Protein AF-A0A7V2IMB9-F1 (afdb_monomer)

Mean predicted aligned error: 7.26 Å

Structure (mmCIF, N/CA/C/O backbone):
data_AF-A0A7V2IMB9-F1
#
_entry.id   AF-A0A7V2IMB9-F1
#
loop_
_atom_site.group_PDB
_atom_site.id
_atom_site.type_symbol
_atom_site.label_atom_id
_atom_site.label_alt_id
_atom_site.label_comp_id
_atom_site.label_asym_id
_atom_site.label_entity_id
_atom_site.label_seq_id
_atom_site.pdbx_PDB_ins_code
_atom_site.Cartn_x
_atom_site.Cartn_y
_atom_site.Cartn_z
_atom_site.occupancy
_atom_site.B_iso_or_equiv
_atom_site.auth_seq_id
_atom_site.auth_comp_id
_atom_site.auth_asym_id
_atom_site.auth_atom_id
_atom_site.pdbx_PDB_model_num
ATOM 1 N N . MET A 1 1 ? 36.199 -70.086 -18.284 1.00 43.31 1 MET A N 1
ATOM 2 C CA . MET A 1 1 ? 36.694 -68.799 -17.750 1.00 43.31 1 MET A CA 1
ATOM 3 C C . MET A 1 1 ? 35.617 -67.749 -18.016 1.00 43.31 1 MET A C 1
ATOM 5 O O . MET A 1 1 ? 35.306 -67.505 -19.172 1.00 43.31 1 MET A O 1
ATOM 9 N N . LYS A 1 2 ? 34.929 -67.279 -16.966 1.00 39.81 2 LYS A N 1
ATOM 10 C CA . LYS A 1 2 ? 33.768 -66.365 -17.018 1.00 39.81 2 LYS A CA 1
ATOM 11 C C . LYS A 1 2 ? 34.270 -64.918 -17.135 1.00 39.81 2 LYS A C 1
ATOM 13 O O . LYS A 1 2 ? 35.008 -64.487 -16.258 1.00 39.81 2 LYS A O 1
ATOM 18 N N . MET A 1 3 ? 33.859 -64.175 -18.164 1.00 40.12 3 MET A N 1
ATOM 19 C CA . MET A 1 3 ? 34.044 -62.717 -18.226 1.00 40.12 3 MET A CA 1
ATOM 20 C C . MET A 1 3 ? 32.804 -62.028 -17.654 1.00 40.12 3 MET A C 1
ATOM 22 O O . MET A 1 3 ? 31.728 -62.084 -18.245 1.00 40.12 3 MET A O 1
ATOM 26 N N . ILE A 1 4 ? 32.960 -61.395 -16.494 1.00 46.06 4 ILE A N 1
ATOM 27 C CA . ILE A 1 4 ? 31.948 -60.534 -15.878 1.00 46.06 4 ILE A CA 1
ATOM 28 C C . ILE A 1 4 ? 32.118 -59.140 -16.493 1.00 46.06 4 ILE A C 1
ATOM 30 O O . ILE A 1 4 ? 33.196 -58.555 -16.415 1.00 46.06 4 ILE A O 1
ATOM 34 N N . LYS A 1 5 ? 31.077 -58.628 -17.158 1.00 48.62 5 LYS A N 1
ATOM 35 C CA . LYS A 1 5 ? 31.048 -57.260 -17.688 1.00 48.62 5 LYS A CA 1
ATOM 36 C C . LYS A 1 5 ? 30.669 -56.307 -16.552 1.00 48.62 5 LYS A C 1
ATOM 38 O O . LYS A 1 5 ? 29.521 -56.311 -16.115 1.00 48.62 5 LYS A O 1
ATOM 43 N N . ASN A 1 6 ? 31.620 -55.500 -16.084 1.00 44.09 6 ASN A N 1
ATOM 44 C CA . ASN A 1 6 ? 31.337 -54.414 -15.147 1.00 44.09 6 ASN A CA 1
ATOM 45 C C . ASN A 1 6 ? 30.518 -53.333 -15.860 1.00 44.09 6 ASN A C 1
ATOM 47 O O . ASN A 1 6 ? 31.005 -52.682 -16.781 1.00 44.09 6 ASN A O 1
ATOM 51 N N . THR A 1 7 ? 29.271 -53.160 -15.431 1.00 51.78 7 THR A N 1
ATOM 52 C CA . THR A 1 7 ? 28.420 -52.040 -15.844 1.00 51.78 7 THR A CA 1
ATOM 53 C C . THR A 1 7 ? 28.681 -50.881 -14.888 1.00 51.78 7 THR A C 1
ATOM 55 O O . THR A 1 7 ? 28.485 -51.024 -13.683 1.00 51.78 7 THR A O 1
ATOM 58 N N . LEU A 1 8 ? 29.157 -49.752 -15.414 1.00 45.75 8 LEU A N 1
ATOM 59 C CA . LEU A 1 8 ? 29.316 -48.507 -14.667 1.00 45.75 8 LEU A CA 1
ATOM 60 C C . LEU A 1 8 ? 27.951 -47.812 -14.585 1.00 45.75 8 LEU A C 1
ATOM 62 O O . LEU A 1 8 ? 27.403 -47.405 -15.607 1.00 45.75 8 LEU A O 1
ATOM 66 N N . MET A 1 9 ? 27.403 -47.689 -13.378 1.00 42.12 9 MET A N 1
ATOM 67 C CA . MET A 1 9 ? 26.183 -46.928 -13.117 1.00 42.12 9 MET A CA 1
ATOM 68 C C . MET A 1 9 ? 26.584 -45.505 -12.714 1.00 42.12 9 MET A C 1
ATOM 70 O O . MET A 1 9 ? 27.186 -45.306 -11.662 1.00 42.12 9 MET A O 1
ATOM 74 N N . VAL A 1 10 ? 26.295 -44.522 -13.568 1.00 51.59 10 VAL A N 1
ATOM 75 C CA . VAL A 1 10 ? 26.488 -43.099 -13.256 1.00 51.59 10 VAL A CA 1
ATOM 76 C C . VAL A 1 10 ? 25.214 -42.594 -12.586 1.00 51.59 10 VAL A C 1
ATOM 78 O O . VAL A 1 10 ? 24.160 -42.544 -13.215 1.00 51.59 10 VAL A O 1
ATOM 81 N N . LEU A 1 11 ? 25.306 -42.245 -11.303 1.00 48.03 11 LEU A N 1
ATOM 82 C CA . LEU A 1 11 ? 24.245 -41.542 -10.586 1.00 48.03 11 LEU A CA 1
ATOM 83 C C . LEU A 1 11 ? 24.394 -40.040 -10.871 1.00 48.03 11 LEU A C 1
ATOM 85 O O . LEU A 1 11 ? 25.365 -39.424 -10.438 1.00 48.03 11 LEU A O 1
ATOM 89 N N . ALA A 1 12 ? 23.448 -39.455 -11.604 1.00 57.44 12 ALA A N 1
ATOM 90 C CA . ALA A 1 12 ? 23.338 -38.006 -11.734 1.00 57.44 12 ALA A CA 1
ATOM 91 C C . ALA A 1 12 ? 22.476 -37.476 -10.581 1.00 57.44 12 ALA A C 1
ATOM 93 O O . ALA A 1 12 ? 21.258 -37.648 -10.571 1.00 57.44 12 ALA A O 1
ATOM 94 N N . SER A 1 13 ? 23.106 -36.859 -9.585 1.00 55.41 13 SER A N 1
ATOM 95 C CA . SER A 1 13 ? 22.418 -36.111 -8.536 1.00 55.41 13 SER A CA 1
ATOM 96 C C . SER A 1 13 ? 21.968 -34.761 -9.096 1.00 55.41 13 SER A C 1
ATOM 98 O O . SER A 1 13 ? 22.762 -33.836 -9.245 1.00 55.41 13 SER A O 1
ATOM 100 N N . VAL A 1 14 ? 20.679 -34.645 -9.419 1.00 60.91 14 VAL A N 1
ATOM 101 C CA . VAL A 1 14 ? 20.054 -33.353 -9.722 1.00 60.91 14 VAL A CA 1
ATOM 102 C C . VAL A 1 14 ? 19.822 -32.640 -8.392 1.00 60.91 14 VAL A C 1
ATOM 104 O O . VAL A 1 14 ? 18.947 -33.024 -7.619 1.00 60.91 14 VAL A O 1
ATOM 107 N N . GLY A 1 15 ? 20.641 -31.632 -8.095 1.00 55.97 15 GLY A N 1
ATOM 108 C CA . GLY A 1 15 ? 20.379 -30.730 -6.979 1.00 55.97 15 GLY A CA 1
ATOM 109 C C . GLY A 1 15 ? 19.129 -29.910 -7.282 1.00 55.97 15 GLY A C 1
ATOM 110 O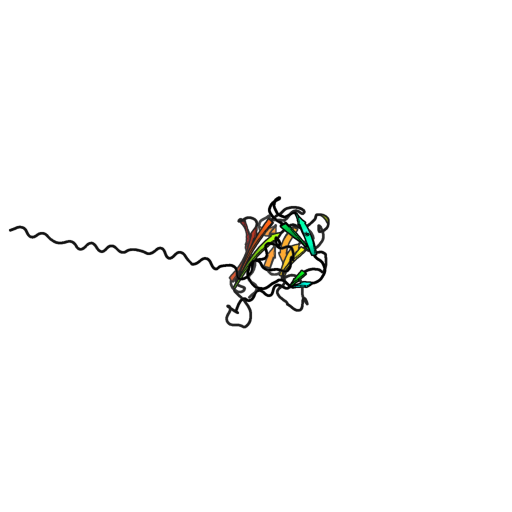 O . GLY A 1 15 ? 19.079 -29.220 -8.299 1.00 55.97 15 GLY A O 1
ATOM 111 N N . ILE A 1 16 ? 18.117 -29.984 -6.419 1.00 61.41 16 ILE A N 1
ATOM 112 C CA . ILE A 1 16 ? 16.998 -29.042 -6.463 1.00 61.41 16 ILE A CA 1
ATOM 113 C C . ILE A 1 16 ? 17.566 -27.704 -5.987 1.00 61.41 16 ILE A C 1
ATOM 115 O O . ILE A 1 16 ? 17.801 -27.511 -4.796 1.00 61.41 16 ILE A O 1
ATOM 119 N N . ALA A 1 17 ? 17.851 -26.799 -6.920 1.00 56.16 17 ALA A N 1
ATOM 120 C CA . ALA A 1 17 ? 18.141 -25.416 -6.583 1.00 56.16 17 ALA A CA 1
ATOM 121 C C . ALA A 1 17 ? 16.819 -24.765 -6.165 1.00 56.16 17 ALA A C 1
ATOM 123 O O . ALA A 1 17 ? 16.007 -24.383 -7.006 1.00 56.16 17 ALA A O 1
ATOM 124 N N . GLN A 1 18 ? 16.573 -24.687 -4.861 1.00 55.31 18 GLN A N 1
ATOM 125 C CA . GLN A 1 18 ? 15.518 -23.830 -4.345 1.00 55.31 18 GLN A CA 1
ATOM 126 C C . GLN A 1 18 ? 15.965 -22.386 -4.583 1.00 55.31 18 GLN A C 1
ATOM 128 O O . GLN A 1 18 ? 17.050 -21.996 -4.147 1.00 55.31 18 GLN A O 1
ATOM 133 N N . ALA A 1 19 ? 15.175 -21.612 -5.332 1.00 57.91 19 ALA A N 1
ATOM 134 C CA . ALA A 1 19 ? 15.428 -20.186 -5.476 1.00 57.91 19 ALA A CA 1
ATOM 135 C C . ALA A 1 19 ? 15.503 -19.573 -4.071 1.00 57.91 19 ALA A C 1
ATOM 137 O O . ALA A 1 19 ? 14.625 -19.824 -3.243 1.00 57.91 19 ALA A O 1
ATOM 138 N N . ALA A 1 20 ? 16.569 -18.823 -3.787 1.00 62.09 20 ALA A N 1
ATOM 139 C CA . ALA A 1 20 ? 16.675 -18.113 -2.523 1.00 62.09 20 ALA A CA 1
ATOM 140 C C . ALA A 1 20 ? 15.481 -17.157 -2.414 1.00 62.09 20 ALA A C 1
ATOM 142 O O . ALA A 1 20 ? 15.263 -16.333 -3.306 1.00 62.09 20 ALA A O 1
ATOM 143 N N . VAL A 1 21 ? 14.697 -17.291 -1.344 1.00 70.88 21 VAL A N 1
ATOM 144 C CA . VAL A 1 21 ? 13.666 -16.307 -1.016 1.00 70.88 21 VAL A CA 1
ATOM 145 C C . VAL A 1 21 ? 14.402 -14.999 -0.743 1.00 70.88 21 VAL A C 1
ATOM 147 O O . VAL A 1 21 ? 15.317 -14.960 0.079 1.00 70.88 21 VAL A O 1
ATOM 150 N N . ARG A 1 22 ? 14.083 -13.944 -1.499 1.00 79.25 22 ARG A N 1
ATOM 151 C CA . ARG A 1 22 ? 14.632 -12.619 -1.208 1.00 79.25 22 ARG A CA 1
ATOM 152 C C . ARG A 1 22 ? 13.983 -12.123 0.077 1.00 79.25 22 ARG A C 1
ATOM 154 O O . ARG A 1 22 ? 12.764 -12.007 0.135 1.00 79.25 22 ARG A O 1
ATOM 161 N N . GLU A 1 23 ? 14.804 -11.825 1.074 1.00 88.44 23 GLU A N 1
ATOM 162 C CA . GLU A 1 23 ? 14.339 -11.214 2.319 1.00 88.44 23 GLU A CA 1
ATOM 163 C C . GLU A 1 23 ? 13.830 -9.780 2.061 1.00 88.44 23 GLU A C 1
ATOM 165 O O . GLU A 1 23 ? 14.475 -9.049 1.295 1.00 88.44 23 GLU A O 1
ATOM 170 N N . PRO A 1 24 ? 12.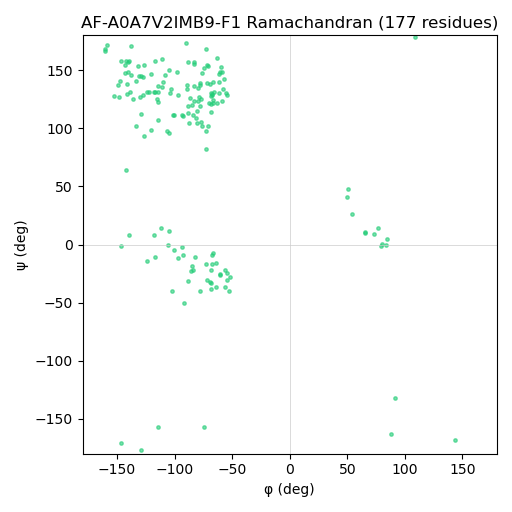723 -9.341 2.692 1.00 93.12 24 PRO A N 1
ATOM 171 C CA . PRO A 1 24 ? 12.188 -7.989 2.516 1.00 93.12 24 PRO A CA 1
ATOM 172 C C . PRO A 1 24 ? 13.194 -6.933 2.962 1.00 93.12 24 PRO A C 1
ATOM 174 O O . PRO A 1 24 ? 13.715 -7.024 4.066 1.00 93.12 24 PRO A O 1
ATOM 177 N N . VAL A 1 25 ? 13.469 -5.907 2.151 1.00 94.50 25 VAL A N 1
ATOM 178 C CA . VAL A 1 25 ? 14.421 -4.827 2.501 1.00 94.50 25 VAL A CA 1
ATOM 179 C C . VAL A 1 25 ? 13.940 -3.918 3.637 1.00 94.50 25 VAL A C 1
ATOM 181 O O . VAL A 1 25 ? 14.776 -3.315 4.305 1.00 94.50 25 VAL A O 1
ATOM 184 N N . GLY A 1 26 ? 12.627 -3.872 3.868 1.00 95.56 26 GLY A N 1
ATOM 185 C CA . GLY A 1 26 ? 11.960 -3.089 4.901 1.00 95.56 26 GLY A CA 1
ATOM 186 C C . GLY A 1 26 ? 10.801 -3.877 5.510 1.00 95.56 26 GLY A C 1
ATOM 187 O O . GLY A 1 26 ? 10.100 -4.577 4.775 1.00 95.56 26 GLY A O 1
ATOM 188 N N . ILE A 1 27 ? 10.647 -3.806 6.833 1.00 95.56 27 ILE A N 1
ATOM 189 C CA . ILE A 1 27 ? 9.540 -4.390 7.601 1.00 95.56 27 ILE A CA 1
ATOM 190 C C . ILE A 1 27 ? 9.165 -3.400 8.703 1.00 95.56 27 ILE A C 1
ATOM 192 O O . ILE A 1 27 ? 10.039 -2.968 9.458 1.00 95.56 27 ILE A O 1
ATOM 196 N N . TRP A 1 28 ? 7.872 -3.093 8.788 1.00 95.25 28 TRP A N 1
ATOM 197 C CA . TRP A 1 28 ? 7.254 -2.269 9.823 1.00 95.25 28 TRP A CA 1
ATOM 198 C C . TRP A 1 28 ? 6.005 -3.011 10.296 1.00 95.25 28 TRP A C 1
ATOM 200 O O . TRP A 1 28 ? 5.016 -3.073 9.569 1.00 95.25 28 TRP A O 1
ATOM 210 N N . ASP A 1 29 ? 6.109 -3.655 11.455 1.00 92.62 29 ASP A N 1
ATOM 211 C CA . ASP A 1 29 ? 5.026 -4.408 12.104 1.00 92.62 29 ASP A CA 1
ATOM 212 C C . ASP A 1 29 ? 4.116 -3.512 12.957 1.00 92.62 29 ASP A C 1
ATOM 214 O O . ASP A 1 29 ? 2.983 -3.879 13.215 1.00 92.62 29 ASP A O 1
ATOM 218 N N . PHE A 1 30 ? 4.581 -2.313 13.324 1.00 92.94 30 PHE A N 1
ATOM 219 C CA . PHE A 1 30 ? 3.889 -1.356 14.199 1.00 92.94 3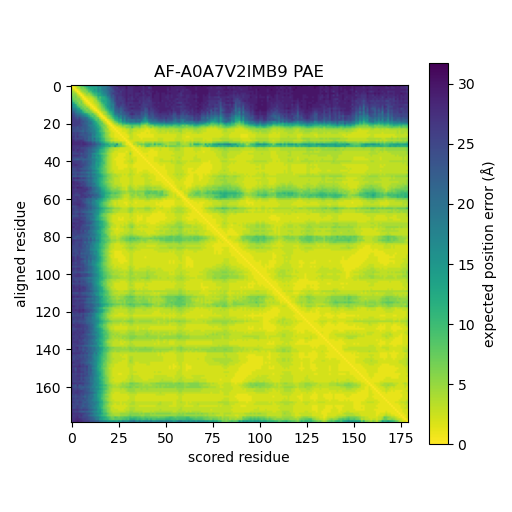0 PHE A CA 1
ATOM 220 C C . PHE A 1 30 ? 3.688 -1.819 15.653 1.00 92.94 30 PHE A C 1
ATOM 222 O O . PHE A 1 30 ? 3.058 -1.098 16.424 1.00 92.94 30 PHE A O 1
ATOM 229 N N . ASP A 1 31 ? 4.330 -2.922 16.048 1.00 86.12 31 ASP A N 1
ATOM 230 C CA . ASP A 1 31 ? 4.427 -3.410 17.431 1.00 86.12 31 ASP A CA 1
ATOM 231 C C . ASP A 1 31 ? 5.340 -2.589 18.357 1.00 86.12 31 ASP A C 1
ATOM 233 O O . ASP A 1 31 ? 5.085 -2.521 19.570 1.00 86.12 31 ASP A O 1
ATOM 237 N N . PRO A 1 32 ? 6.417 -1.942 17.867 1.00 78.31 32 PRO A N 1
ATOM 238 C CA . PRO A 1 32 ? 7.200 -1.030 18.680 1.00 78.31 32 PRO A CA 1
ATOM 239 C C . PRO A 1 32 ? 6.373 0.148 19.200 1.00 78.31 32 PRO A C 1
ATOM 241 O O . PRO A 1 32 ? 5.499 0.687 18.529 1.00 78.31 32 PRO A O 1
ATOM 244 N N . ALA A 1 33 ? 6.737 0.641 20.388 1.00 80.69 33 ALA A N 1
ATOM 245 C CA . ALA A 1 33 ? 6.094 1.818 20.975 1.00 80.69 33 ALA A CA 1
ATOM 246 C C . ALA A 1 33 ? 6.230 3.088 20.108 1.00 80.69 33 ALA A C 1
ATOM 248 O O . ALA A 1 33 ? 5.410 3.998 20.230 1.00 80.69 33 ALA A O 1
ATOM 249 N N . ASP A 1 34 ? 7.273 3.162 19.274 1.00 93.25 34 ASP A N 1
ATOM 250 C CA . ASP A 1 34 ? 7.429 4.201 18.259 1.00 93.25 34 ASP A CA 1
ATOM 251 C C . ASP A 1 34 ? 7.014 3.649 16.881 1.00 93.25 34 ASP A C 1
ATOM 253 O O . ASP A 1 34 ? 7.743 2.821 16.325 1.00 93.25 34 ASP A O 1
ATOM 257 N N . PRO A 1 35 ? 5.900 4.130 16.298 1.00 92.56 35 PRO A N 1
ATOM 258 C CA . PRO A 1 35 ? 5.370 3.625 15.032 1.00 92.56 35 PRO A CA 1
ATOM 259 C C . PRO A 1 35 ? 6.256 3.932 13.816 1.00 92.56 35 PRO A C 1
ATOM 261 O O . PRO A 1 35 ? 5.992 3.433 12.724 1.00 92.56 35 PRO A O 1
ATOM 264 N N . ASN A 1 36 ? 7.292 4.758 13.976 1.00 95.88 36 ASN A N 1
ATOM 265 C CA . ASN A 1 36 ? 8.259 5.027 12.920 1.00 95.88 36 ASN A CA 1
ATOM 266 C C . ASN A 1 36 ? 9.369 3.966 12.857 1.00 95.88 36 ASN A C 1
ATOM 268 O O . ASN A 1 36 ? 10.018 3.831 11.818 1.00 95.88 36 ASN A O 1
ATOM 272 N N . THR A 1 37 ? 9.612 3.239 13.951 1.00 95.94 37 THR A N 1
ATOM 273 C CA . THR A 1 37 ? 10.742 2.307 14.055 1.00 95.94 37 THR A CA 1
ATOM 274 C C . THR A 1 37 ? 10.545 1.109 13.135 1.00 95.94 37 THR A C 1
ATOM 276 O O . THR A 1 37 ? 9.524 0.428 13.194 1.00 95.94 37 THR A O 1
ATOM 279 N N . ALA A 1 38 ? 11.543 0.816 12.307 1.00 95.44 38 ALA A N 1
ATOM 280 C CA . ALA A 1 38 ? 11.531 -0.379 11.476 1.00 95.44 38 ALA A CA 1
ATOM 281 C C . ALA A 1 38 ? 11.938 -1.628 12.268 1.00 95.44 38 ALA A C 1
ATOM 283 O O . ALA A 1 38 ? 12.973 -1.653 12.936 1.00 95.44 38 ALA A O 1
ATOM 284 N N . THR A 1 39 ? 11.201 -2.723 12.093 1.00 94.44 39 THR A N 1
ATOM 285 C CA . THR A 1 39 ? 11.651 -4.071 12.483 1.00 94.44 39 THR A CA 1
ATOM 286 C C . THR A 1 39 ? 12.874 -4.477 11.659 1.00 94.44 39 THR A C 1
ATOM 288 O O . THR A 1 39 ? 13.796 -5.140 12.142 1.00 94.44 39 THR A O 1
ATOM 291 N N . ARG A 1 40 ? 12.892 -4.075 10.382 1.00 94.44 40 ARG A N 1
ATOM 292 C CA . ARG A 1 40 ? 14.014 -4.266 9.459 1.00 94.44 40 ARG A CA 1
ATOM 293 C C . ARG A 1 40 ? 14.079 -3.112 8.474 1.00 94.44 40 ARG A C 1
ATOM 295 O O . ARG A 1 40 ? 13.060 -2.723 7.923 1.00 94.44 40 ARG A O 1
ATOM 302 N N . GLY A 1 41 ? 15.289 -2.664 8.157 1.00 95.38 41 GLY A N 1
ATOM 303 C CA . GLY A 1 41 ? 15.505 -1.586 7.195 1.00 95.38 41 GLY A CA 1
ATOM 304 C C . GLY A 1 41 ? 15.462 -0.203 7.852 1.00 95.38 41 GLY A C 1
ATOM 305 O O . GLY A 1 41 ? 15.664 -0.105 9.060 1.00 95.38 41 GLY A O 1
ATOM 306 N N . PRO A 1 42 ? 15.305 0.865 7.058 1.00 96.12 42 PRO A N 1
ATOM 307 C CA . PRO A 1 42 ? 15.241 2.232 7.571 1.00 96.12 42 PRO A CA 1
ATOM 308 C C . PRO A 1 42 ? 13.892 2.567 8.221 1.00 96.12 42 PRO A C 1
ATOM 310 O O . PRO A 1 42 ? 12.849 2.101 7.765 1.00 96.12 42 PRO A O 1
ATOM 313 N N . ASP A 1 43 ? 13.914 3.426 9.239 1.00 97.19 43 ASP A N 1
ATOM 314 C CA . ASP A 1 43 ? 12.709 3.935 9.903 1.00 97.19 43 ASP A CA 1
ATOM 315 C C . ASP A 1 43 ? 11.813 4.729 8.937 1.00 97.19 43 ASP A C 1
ATOM 317 O O . ASP A 1 43 ? 12.296 5.425 8.035 1.00 97.19 43 ASP A O 1
ATOM 321 N N . LEU A 1 44 ? 10.497 4.655 9.147 1.00 97.19 44 LEU A N 1
ATOM 322 C CA . LEU A 1 44 ? 9.543 5.530 8.472 1.00 97.19 44 LEU A CA 1
ATOM 323 C C . LEU A 1 44 ? 9.664 6.957 9.006 1.00 97.19 44 LEU A C 1
ATOM 325 O O . LEU A 1 44 ? 10.020 7.200 10.159 1.00 97.19 44 LEU A O 1
ATOM 329 N N . VAL A 1 45 ? 9.290 7.926 8.176 1.00 96.81 45 VAL A N 1
ATOM 330 C CA . VAL A 1 45 ? 9.161 9.320 8.608 1.00 96.81 45 VAL A CA 1
ATOM 331 C C . VAL A 1 45 ? 7.699 9.724 8.527 1.00 96.81 45 VAL A C 1
ATOM 333 O O . VAL A 1 45 ? 7.152 9.901 7.440 1.00 96.81 45 VAL A O 1
ATOM 336 N N . LEU A 1 46 ? 7.060 9.862 9.687 1.00 96.69 46 LEU A N 1
ATOM 337 C CA . LEU A 1 46 ? 5.683 10.337 9.783 1.00 96.69 46 LEU A CA 1
ATOM 338 C C . LEU A 1 46 ? 5.560 11.799 9.337 1.00 96.69 46 LEU A C 1
ATOM 340 O O . LEU A 1 46 ? 6.258 12.685 9.835 1.00 96.69 46 LEU A O 1
ATOM 344 N N . VAL A 1 47 ? 4.581 12.054 8.477 1.00 95.75 47 VAL A N 1
ATOM 345 C CA . VAL A 1 47 ? 4.046 13.379 8.174 1.00 95.75 47 VAL A CA 1
ATOM 346 C C . VAL A 1 47 ? 2.594 13.418 8.643 1.00 95.75 47 VAL A C 1
ATOM 348 O O . VAL A 1 47 ? 1.781 12.585 8.249 1.00 95.75 47 VAL A O 1
ATOM 351 N N . GLY A 1 48 ? 2.252 14.395 9.485 1.00 95.81 48 GLY A N 1
ATOM 352 C CA . GLY A 1 48 ? 0.911 14.528 10.058 1.00 95.81 48 GLY A CA 1
ATOM 353 C C . GLY A 1 48 ? 0.772 13.809 11.400 1.00 95.81 48 GLY A C 1
ATOM 354 O O . GLY A 1 48 ? 1.589 14.009 12.297 1.00 95.81 48 GLY A O 1
ATOM 355 N N . THR A 1 49 ? -0.296 13.030 11.561 1.00 95.19 49 THR A N 1
ATOM 356 C CA . THR A 1 49 ? -0.666 12.385 12.827 1.00 95.19 49 THR A CA 1
ATOM 357 C C . THR A 1 49 ? -0.878 10.890 12.666 1.00 95.19 49 THR A C 1
ATOM 359 O O . THR A 1 49 ? -1.462 10.438 11.679 1.00 95.19 49 THR A O 1
ATOM 362 N N . VAL A 1 50 ? -0.490 10.153 13.699 1.00 96.56 50 VAL A N 1
ATOM 363 C CA . VAL A 1 50 ? -0.716 8.719 13.851 1.00 96.56 50 VAL A CA 1
ATOM 364 C C . VAL A 1 50 ? -1.300 8.455 15.236 1.00 96.56 50 VAL A C 1
ATOM 366 O O . VAL A 1 50 ? -0.940 9.136 16.200 1.00 96.56 50 VAL A O 1
ATOM 369 N N . GLN A 1 51 ? -2.187 7.472 15.342 1.00 95.00 51 GLN A N 1
ATOM 370 C CA . GLN A 1 51 ? -2.644 6.941 16.623 1.00 95.00 51 GLN A CA 1
ATOM 371 C C . GLN A 1 51 ? -2.598 5.407 16.627 1.00 95.00 51 GLN A C 1
ATOM 373 O O . GLN A 1 51 ? -2.732 4.805 15.558 1.00 95.00 51 GLN A O 1
ATOM 378 N N . PRO A 1 52 ? -2.453 4.770 17.802 1.00 94.19 52 PRO A N 1
ATOM 379 C CA . PRO A 1 52 ? -2.591 3.322 17.925 1.00 94.19 52 PRO A CA 1
ATOM 380 C C . PRO A 1 52 ? -3.973 2.842 17.466 1.00 94.19 52 PRO A C 1
ATOM 382 O O . PRO A 1 52 ? -4.974 3.545 17.641 1.00 94.19 52 PRO A O 1
ATOM 385 N N . ALA A 1 53 ? -4.023 1.635 16.916 1.00 93.25 53 ALA A N 1
ATOM 386 C CA . ALA A 1 53 ? -5.229 0.933 16.506 1.00 93.25 53 ALA A CA 1
ATOM 387 C C . ALA A 1 53 ? -5.126 -0.560 16.857 1.00 93.25 53 ALA A C 1
ATOM 389 O O . ALA A 1 53 ? -4.036 -1.098 17.038 1.00 93.25 53 ALA A O 1
ATOM 390 N N . GLU A 1 54 ? -6.276 -1.222 16.961 1.00 91.75 54 GLU A N 1
ATOM 391 C CA . GLU A 1 54 ? -6.340 -2.678 17.124 1.00 91.75 54 GLU A CA 1
ATOM 392 C C . GLU A 1 54 ? -5.849 -3.357 15.841 1.00 91.75 54 GLU A C 1
ATOM 394 O O . GLU A 1 54 ? -6.327 -2.999 14.758 1.00 91.75 54 GLU A O 1
ATOM 399 N N . GLY A 1 55 ? -4.913 -4.302 15.979 1.00 92.38 55 GLY A N 1
ATOM 400 C CA . GLY A 1 55 ? -4.383 -5.121 14.890 1.00 92.38 55 GLY A CA 1
ATOM 401 C C . GLY A 1 55 ? -5.356 -6.208 14.436 1.00 92.38 55 GLY A C 1
ATOM 402 O O . GLY A 1 55 ? -6.580 -6.090 14.589 1.00 92.38 55 GLY A O 1
ATOM 403 N N . LEU A 1 56 ? -4.820 -7.264 13.822 1.00 90.31 56 LEU A N 1
ATOM 404 C CA . LEU A 1 56 ? -5.622 -8.392 13.348 1.00 90.31 56 LEU A CA 1
ATOM 405 C C . LEU A 1 56 ? -6.219 -9.213 14.506 1.00 90.31 56 LEU A C 1
ATOM 407 O O . LEU A 1 56 ? -7.331 -9.735 14.378 1.00 90.31 56 LEU A O 1
ATOM 411 N N . ASP A 1 57 ? -5.497 -9.309 15.623 1.00 87.88 57 ASP A N 1
ATOM 412 C CA . ASP A 1 57 ? -5.907 -9.987 16.854 1.00 87.88 57 ASP A CA 1
ATOM 413 C C . ASP A 1 57 ? -5.352 -9.285 18.114 1.00 87.88 57 ASP A C 1
ATOM 415 O O . ASP A 1 57 ? -4.883 -8.154 18.046 1.00 87.88 57 ASP A O 1
ATOM 419 N N . GLU A 1 58 ? -5.491 -9.908 19.291 1.00 84.62 58 GLU A N 1
ATOM 420 C CA . GLU A 1 58 ? -5.077 -9.319 20.578 1.00 84.62 58 GLU A CA 1
ATOM 421 C C . GLU A 1 58 ? -3.550 -9.278 20.785 1.00 84.62 58 GLU A C 1
ATOM 423 O O . GLU A 1 58 ? -3.081 -8.577 21.685 1.00 84.62 58 GLU A O 1
ATOM 428 N N . GLU A 1 59 ? -2.784 -10.040 20.001 1.00 85.56 59 GLU A N 1
ATOM 429 C CA . GLU A 1 59 ? -1.319 -10.109 20.071 1.00 85.56 59 GLU A CA 1
ATOM 430 C C . GLU A 1 59 ? -0.642 -9.193 19.040 1.00 85.56 59 GLU A C 1
ATOM 432 O O . GLU A 1 59 ? 0.562 -8.963 19.141 1.00 85.56 59 GLU A O 1
ATOM 437 N N . ASP A 1 60 ? -1.415 -8.659 18.093 1.00 86.62 60 ASP A N 1
ATOM 438 C CA . ASP A 1 60 ? -0.974 -7.821 16.981 1.00 86.62 60 ASP A CA 1
ATOM 439 C C . ASP A 1 60 ? -1.448 -6.373 17.161 1.00 86.62 60 ASP A C 1
ATOM 441 O O . ASP A 1 60 ? -2.585 -6.101 17.573 1.00 86.62 60 ASP A O 1
ATOM 445 N N . THR A 1 61 ? -0.590 -5.414 16.833 1.00 91.38 61 THR A N 1
ATOM 446 C CA . THR A 1 61 ? -0.942 -3.996 16.918 1.00 91.38 61 THR A CA 1
ATOM 447 C C . THR A 1 61 ? -0.912 -3.329 15.555 1.00 91.38 61 THR A C 1
ATOM 449 O O . THR A 1 61 ? -0.305 -3.791 14.598 1.00 91.38 61 THR A O 1
ATOM 452 N N . ALA A 1 62 ? -1.634 -2.221 15.439 1.00 95.06 62 ALA A N 1
ATOM 453 C CA . ALA A 1 62 ? -1.654 -1.440 14.220 1.00 95.06 62 ALA A CA 1
ATOM 454 C C . ALA A 1 62 ? -1.600 0.046 14.539 1.00 95.06 62 ALA A C 1
ATOM 456 O O . ALA A 1 62 ? -1.781 0.502 15.672 1.00 95.06 62 ALA A O 1
ATOM 457 N N . VAL A 1 63 ? -1.420 0.830 13.485 1.00 96.69 63 VAL A N 1
ATOM 458 C CA . VAL A 1 63 ? -1.569 2.276 13.541 1.00 96.69 63 VAL A CA 1
ATOM 459 C C . VAL A 1 63 ? -2.639 2.738 12.578 1.00 96.69 63 VAL A C 1
ATOM 461 O O . VAL A 1 63 ? -2.821 2.194 11.491 1.00 96.69 63 VAL A O 1
ATOM 464 N N . GLN A 1 64 ? -3.334 3.798 12.966 1.00 96.06 64 GLN A N 1
ATOM 465 C CA . GLN A 1 64 ? -4.251 4.506 12.097 1.00 96.06 64 GLN A CA 1
ATOM 466 C C . GLN A 1 64 ? -3.717 5.914 11.845 1.00 96.06 64 GLN A C 1
ATOM 468 O O . GLN A 1 64 ? -3.381 6.653 12.771 1.00 96.06 64 GLN A O 1
ATOM 473 N N . ILE A 1 65 ? -3.697 6.297 10.572 1.00 95.94 65 ILE A N 1
ATOM 474 C CA . ILE A 1 65 ? -3.396 7.654 10.120 1.00 95.94 65 ILE A CA 1
ATOM 475 C C . ILE A 1 65 ? -4.676 8.375 9.688 1.00 95.94 65 ILE A C 1
ATOM 477 O O . ILE A 1 65 ? -5.664 7.763 9.274 1.00 95.94 65 ILE A O 1
ATOM 481 N N . GLY A 1 66 ? -4.677 9.697 9.854 1.00 92.00 66 GLY A N 1
ATOM 482 C CA . GLY A 1 66 ? -5.785 10.567 9.464 1.00 92.00 66 GLY A CA 1
ATOM 483 C C . GLY A 1 66 ? -5.659 11.092 8.034 1.00 92.00 66 GLY A C 1
ATOM 484 O O . GLY A 1 66 ? -4.631 10.944 7.377 1.00 92.00 66 GLY A O 1
ATOM 485 N N . VAL A 1 67 ? -6.701 11.786 7.569 1.00 91.25 67 VAL A N 1
ATOM 486 C CA . VAL A 1 67 ? -6.669 12.502 6.283 1.00 91.25 67 VAL A CA 1
ATOM 487 C C . VAL A 1 67 ? -5.492 13.484 6.262 1.00 91.25 67 VAL A C 1
ATOM 489 O O . VAL A 1 67 ? -5.323 14.269 7.194 1.00 91.25 67 VAL A O 1
ATOM 492 N N . GLY A 1 68 ? -4.690 13.438 5.196 1.00 91.69 68 GLY A N 1
ATOM 493 C CA . GLY A 1 68 ? -3.507 14.287 5.017 1.00 91.69 68 GLY A CA 1
ATOM 494 C C . GLY A 1 68 ? -2.259 13.826 5.777 1.00 91.69 68 GLY A C 1
ATOM 495 O O . GLY A 1 68 ? -1.225 14.482 5.677 1.00 91.69 68 GLY A O 1
ATOM 496 N N . SER A 1 69 ? -2.333 12.719 6.519 1.00 95.25 69 SER A N 1
ATOM 497 C CA . SER A 1 69 ? -1.169 12.092 7.155 1.00 95.25 69 SER A CA 1
ATOM 498 C C . SER A 1 69 ? -0.656 10.936 6.299 1.00 95.25 69 SER A C 1
ATOM 500 O O . SER A 1 69 ? -1.442 10.295 5.610 1.00 95.25 69 SER A O 1
ATOM 502 N N . HIS A 1 70 ? 0.647 10.679 6.330 1.00 95.19 70 HIS A N 1
ATOM 503 C CA . HIS A 1 70 ? 1.284 9.567 5.622 1.00 95.19 70 HIS A CA 1
ATOM 504 C C . HIS A 1 70 ? 2.656 9.264 6.227 1.00 95.19 70 HIS A C 1
ATOM 506 O O . HIS A 1 70 ? 3.214 10.065 6.978 1.00 95.19 70 HIS A O 1
ATOM 512 N N . PHE A 1 71 ? 3.217 8.117 5.863 1.00 96.06 71 PHE A N 1
ATOM 513 C CA . PHE A 1 71 ? 4.609 7.794 6.137 1.00 96.06 71 PHE A CA 1
ATOM 514 C C . PHE A 1 71 ? 5.434 7.940 4.865 1.00 96.06 71 PHE A C 1
ATOM 516 O O . PHE A 1 71 ? 5.093 7.384 3.823 1.00 96.06 71 PHE A O 1
ATOM 523 N N . ILE A 1 72 ? 6.550 8.654 4.959 1.00 96.19 72 ILE A N 1
ATOM 524 C CA . ILE A 1 72 ? 7.607 8.578 3.956 1.00 96.19 72 ILE A CA 1
ATOM 525 C C . ILE A 1 72 ? 8.400 7.302 4.244 1.00 96.19 72 ILE A C 1
ATOM 527 O O . ILE A 1 72 ? 8.872 7.103 5.366 1.00 96.19 72 ILE A O 1
ATOM 531 N N . CYS A 1 73 ? 8.550 6.453 3.227 1.00 95.38 73 CYS A N 1
ATOM 532 C CA . CYS A 1 73 ? 9.252 5.176 3.314 1.00 95.38 73 CYS A CA 1
ATOM 533 C C . CYS A 1 73 ? 10.611 5.246 2.594 1.00 95.38 73 CYS A C 1
ATOM 535 O O . CYS A 1 73 ? 10.678 5.094 1.368 1.00 95.38 73 CYS A O 1
ATOM 537 N N . PRO A 1 74 ? 11.722 5.470 3.319 1.00 94.12 74 PRO A N 1
ATOM 538 C CA . PRO A 1 74 ? 13.059 5.359 2.754 1.00 94.12 74 PRO A CA 1
ATOM 539 C C . PRO A 1 74 ? 13.409 3.879 2.531 1.00 94.12 74 PRO A C 1
ATOM 541 O O . PRO A 1 74 ? 14.091 3.245 3.324 1.00 94.12 74 PRO A O 1
ATOM 544 N N . HIS A 1 75 ? 12.941 3.314 1.418 1.00 92.31 75 HIS A N 1
ATOM 545 C CA . HIS A 1 75 ? 12.982 1.871 1.141 1.00 92.31 75 HIS A CA 1
ATOM 546 C C . HIS A 1 75 ? 14.393 1.272 0.934 1.00 92.31 75 HIS A C 1
ATOM 548 O O . HIS A 1 75 ? 14.554 0.053 0.953 1.00 92.31 75 HIS A O 1
ATOM 554 N N . GLY A 1 76 ? 15.420 2.091 0.674 1.00 91.19 76 GLY A N 1
ATOM 555 C CA . GLY A 1 76 ? 16.827 1.656 0.591 1.00 91.19 76 GLY A CA 1
ATOM 556 C C . GLY A 1 76 ? 17.184 0.699 -0.560 1.00 91.19 76 GLY A C 1
ATOM 557 O O . GLY A 1 76 ? 18.283 0.147 -0.586 1.00 91.19 76 GLY A O 1
ATOM 558 N N . MET A 1 77 ? 16.279 0.483 -1.517 1.00 93.81 77 MET A N 1
ATOM 559 C CA . MET A 1 77 ? 16.513 -0.402 -2.665 1.00 93.81 77 MET A CA 1
ATOM 560 C C . MET A 1 77 ? 17.385 0.281 -3.717 1.00 93.81 77 MET A C 1
ATOM 562 O O . MET A 1 77 ? 17.158 1.439 -4.064 1.00 93.81 77 MET A O 1
ATOM 566 N N . ALA A 1 78 ? 18.340 -0.466 -4.268 1.00 94.25 78 ALA A N 1
ATOM 567 C CA . ALA A 1 78 ? 19.117 -0.019 -5.416 1.00 94.25 78 ALA A CA 1
ATOM 568 C C . ALA A 1 78 ? 18.280 -0.077 -6.713 1.00 94.25 78 ALA A C 1
ATOM 570 O O . ALA A 1 78 ? 17.407 -0.943 -6.835 1.00 94.25 78 ALA A O 1
ATOM 571 N N . PRO A 1 79 ? 18.571 0.783 -7.705 1.00 95.88 79 PRO A N 1
ATOM 572 C CA . PRO A 1 79 ? 17.952 0.699 -9.023 1.00 95.88 79 PRO A CA 1
ATOM 573 C C . PRO A 1 79 ? 18.182 -0.667 -9.676 1.00 95.88 79 PRO A C 1
ATOM 575 O O . PRO A 1 79 ? 19.262 -1.248 -9.557 1.00 95.88 79 PRO A O 1
ATOM 578 N N . ASN A 1 80 ? 17.174 -1.177 -10.385 1.00 94.50 80 ASN A N 1
ATOM 579 C CA . ASN A 1 80 ? 17.215 -2.521 -10.977 1.00 94.50 80 ASN A CA 1
ATOM 580 C C . ASN A 1 80 ? 16.616 -2.623 -12.393 1.00 94.50 80 ASN A C 1
ATOM 582 O O . ASN A 1 80 ? 16.526 -3.720 -12.927 1.00 94.50 80 ASN A O 1
ATOM 586 N N . GLY A 1 81 ? 16.274 -1.493 -13.025 1.00 89.62 81 GLY A N 1
ATOM 587 C CA . GLY A 1 81 ? 15.737 -1.435 -14.396 1.00 89.62 81 GLY A CA 1
ATOM 588 C C . GLY A 1 81 ? 16.664 -0.793 -15.435 1.00 89.62 81 GLY A C 1
ATOM 589 O O . GLY A 1 81 ? 16.202 -0.393 -16.496 1.00 89.62 81 GLY A O 1
ATOM 590 N N . GLY A 1 82 ? 17.955 -0.609 -15.129 1.00 89.31 82 GLY A N 1
ATOM 591 C CA . GLY A 1 82 ? 18.921 0.058 -16.022 1.00 89.31 82 GLY A CA 1
ATOM 592 C C . GLY A 1 82 ? 18.934 1.595 -15.962 1.00 89.31 82 GLY A C 1
ATOM 593 O O . GLY A 1 82 ? 19.741 2.214 -16.651 1.00 89.31 82 GLY A O 1
ATOM 594 N N . GLY A 1 83 ? 18.083 2.202 -15.128 1.00 90.69 83 GLY A N 1
ATOM 595 C CA . GLY A 1 83 ? 18.087 3.633 -14.798 1.00 90.69 83 GLY A CA 1
ATOM 596 C C . GLY A 1 83 ? 18.427 3.905 -13.328 1.00 90.69 83 GLY A C 1
ATOM 597 O O . GLY A 1 83 ? 19.025 3.069 -12.656 1.00 90.69 83 GLY A O 1
ATOM 598 N N . GLU A 1 84 ? 18.014 5.069 -12.820 1.00 92.88 84 GLU A N 1
ATOM 599 C CA . GLU A 1 84 ? 18.255 5.510 -11.430 1.00 92.88 84 GLU A CA 1
ATOM 600 C C . GLU A 1 84 ? 17.116 5.162 -10.457 1.00 92.88 84 GLU A C 1
ATOM 602 O O . GLU A 1 84 ? 17.211 5.442 -9.265 1.00 92.88 84 GLU A O 1
ATOM 607 N N . LYS A 1 85 ? 16.028 4.560 -10.949 1.00 92.75 85 LYS A N 1
ATOM 608 C CA . LYS A 1 85 ? 14.852 4.188 -10.152 1.00 92.75 85 LYS A CA 1
ATOM 609 C C . LYS A 1 85 ? 14.717 2.670 -10.019 1.00 92.75 85 LYS A C 1
ATOM 611 O O . LYS A 1 85 ? 15.265 1.898 -10.812 1.00 92.75 85 LYS A O 1
ATOM 616 N N . VAL A 1 86 ? 13.962 2.245 -9.010 1.00 94.44 86 VAL A N 1
ATOM 617 C CA . VAL A 1 86 ? 13.562 0.846 -8.827 1.00 94.44 86 VAL A CA 1
ATOM 618 C C . VAL A 1 86 ? 12.426 0.534 -9.804 1.00 94.44 86 VAL A C 1
ATOM 620 O O . VAL A 1 86 ? 11.424 1.240 -9.839 1.00 94.44 86 VAL A O 1
ATOM 623 N N . ASN A 1 87 ? 12.603 -0.505 -10.611 1.00 94.62 87 ASN A N 1
ATOM 624 C CA . ASN A 1 87 ? 11.657 -0.967 -11.625 1.00 94.62 87 ASN A CA 1
ATOM 625 C C . ASN A 1 87 ? 10.867 -2.194 -11.162 1.00 94.62 87 ASN A C 1
ATOM 627 O O . ASN A 1 87 ? 9.671 -2.290 -11.414 1.00 94.62 87 ASN A O 1
ATOM 631 N N . GLU A 1 88 ? 11.551 -3.119 -10.486 1.00 95.06 88 GLU A N 1
ATOM 632 C CA . GLU A 1 88 ? 10.981 -4.379 -10.014 1.00 95.06 88 GLU A CA 1
ATOM 633 C C . GLU A 1 88 ? 10.956 -4.411 -8.486 1.00 95.06 88 GLU A C 1
ATOM 635 O O . GLU A 1 88 ? 12.002 -4.281 -7.841 1.00 95.06 88 GLU A O 1
ATOM 640 N N . TRP A 1 89 ? 9.787 -4.596 -7.888 1.00 94.81 89 TRP A N 1
ATOM 641 C CA . TRP A 1 89 ? 9.634 -4.638 -6.436 1.00 94.81 89 TRP A CA 1
ATOM 642 C C . TRP A 1 89 ? 8.343 -5.353 -6.039 1.00 94.81 89 TRP A C 1
ATOM 644 O O . TRP A 1 89 ? 7.531 -5.757 -6.869 1.00 94.81 89 TRP A O 1
ATOM 654 N N . THR A 1 90 ? 8.168 -5.602 -4.747 1.00 95.88 90 THR A N 1
ATOM 655 C CA . THR A 1 90 ? 6.915 -6.132 -4.209 1.00 95.88 90 THR A CA 1
ATOM 656 C C . THR A 1 90 ? 6.605 -5.418 -2.910 1.00 95.88 90 THR A C 1
ATOM 658 O O . THR A 1 90 ? 7.481 -5.313 -2.053 1.00 95.88 90 THR A O 1
ATOM 661 N N . LEU A 1 91 ? 5.371 -4.944 -2.776 1.00 96.75 91 LEU A N 1
ATOM 662 C CA . LEU A 1 91 ? 4.853 -4.371 -1.539 1.00 96.75 91 LEU A CA 1
ATOM 663 C C . LEU A 1 91 ? 3.788 -5.301 -0.960 1.00 96.75 91 LEU A C 1
ATOM 665 O O . LEU A 1 91 ? 2.929 -5.799 -1.688 1.00 96.75 91 LEU A O 1
ATOM 669 N N . LEU A 1 92 ? 3.860 -5.528 0.346 1.00 97.44 92 LEU A N 1
ATOM 670 C CA . LEU A 1 92 ? 2.833 -6.204 1.127 1.00 97.44 92 LEU A CA 1
ATOM 671 C C . LEU A 1 92 ? 2.314 -5.207 2.156 1.00 97.44 92 LEU A C 1
ATOM 673 O O . LEU A 1 92 ? 3.116 -4.559 2.823 1.00 97.44 92 LEU A O 1
ATOM 677 N N . VAL A 1 93 ? 0.994 -5.081 2.259 1.00 97.19 93 VAL A N 1
ATOM 678 C CA . VAL A 1 93 ? 0.343 -4.228 3.258 1.00 97.19 93 VAL A CA 1
ATOM 679 C C . VAL A 1 93 ? -0.822 -4.991 3.861 1.00 97.19 93 VAL A C 1
ATOM 681 O O . VAL A 1 93 ? -1.717 -5.427 3.134 1.00 97.19 93 VAL A O 1
ATOM 684 N N . ASP A 1 94 ? -0.825 -5.110 5.182 1.00 97.56 94 ASP A N 1
ATOM 685 C CA . ASP A 1 94 ? -2.029 -5.438 5.932 1.00 97.56 94 ASP A CA 1
ATOM 686 C C . ASP A 1 94 ? -2.764 -4.139 6.234 1.00 97.56 94 ASP A C 1
ATOM 688 O O . ASP A 1 94 ? -2.171 -3.182 6.733 1.00 97.56 94 ASP A O 1
ATOM 692 N N . PHE A 1 95 ? -4.042 -4.064 5.874 1.00 97.44 95 PHE A N 1
ATOM 693 C CA . PHE A 1 95 ? -4.803 -2.832 6.034 1.00 97.44 95 PHE A CA 1
ATOM 694 C C . PHE A 1 95 ? -6.247 -3.069 6.449 1.00 97.44 95 PHE A C 1
ATOM 696 O O . PHE A 1 95 ? -6.881 -4.071 6.116 1.00 97.44 95 PHE A O 1
ATOM 703 N N . ARG A 1 96 ? -6.778 -2.045 7.108 1.00 97.12 96 ARG A N 1
ATOM 704 C CA . ARG A 1 96 ? -8.185 -1.831 7.420 1.00 97.12 96 ARG A CA 1
ATOM 705 C C . ARG A 1 96 ? -8.453 -0.333 7.30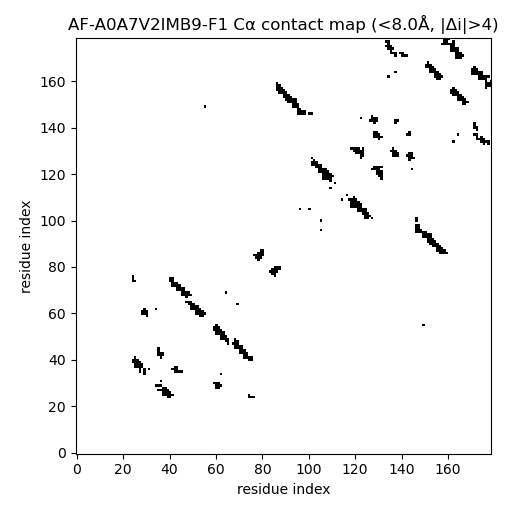9 1.00 97.12 96 ARG A C 1
ATOM 707 O O . ARG A 1 96 ? -7.591 0.482 7.625 1.00 97.12 96 ARG A O 1
ATOM 714 N N . TYR A 1 97 ? -9.660 0.048 6.901 1.00 97.38 97 TYR A N 1
ATOM 715 C CA . TYR A 1 97 ? -10.102 1.443 6.934 1.00 97.38 97 TYR A CA 1
ATOM 716 C C . TYR A 1 97 ? -11.463 1.568 7.628 1.00 97.38 97 TYR A C 1
ATOM 718 O O . TYR A 1 97 ? -12.299 0.673 7.494 1.00 97.38 97 TYR A O 1
ATOM 726 N N . PRO A 1 98 ? -11.714 2.657 8.375 1.00 95.94 98 PRO A N 1
ATOM 727 C CA . PRO A 1 98 ? -12.953 2.808 9.130 1.00 95.94 98 PRO A CA 1
ATOM 728 C C . PRO A 1 98 ? -14.149 3.065 8.206 1.00 95.94 98 PRO A C 1
ATOM 730 O O . PRO A 1 98 ? -14.004 3.683 7.147 1.00 95.94 98 PRO A O 1
ATOM 733 N N . ALA A 1 99 ? -15.363 2.711 8.641 1.00 96.31 99 ALA A N 1
ATOM 734 C CA . ALA A 1 99 ? -16.598 3.031 7.909 1.00 96.31 99 ALA A CA 1
ATOM 735 C C . ALA A 1 99 ? -16.746 4.523 7.542 1.00 96.31 99 ALA A C 1
ATOM 737 O O . ALA A 1 99 ? -17.328 4.854 6.511 1.00 96.31 99 ALA A O 1
ATOM 738 N N . GLY A 1 100 ? -16.162 5.436 8.329 1.00 95.00 100 GLY A N 1
ATOM 739 C CA . GLY A 1 100 ? -16.129 6.877 8.035 1.00 95.00 100 GLY A CA 1
ATOM 740 C C . GLY A 1 100 ? -15.292 7.288 6.808 1.00 95.00 100 GLY A C 1
ATOM 741 O O . GLY A 1 100 ? -15.316 8.464 6.417 1.00 95.00 100 GLY A O 1
ATOM 742 N N . SER A 1 101 ? -14.554 6.350 6.210 1.00 95.44 101 SER A N 1
ATOM 743 C CA . SER A 1 101 ? -13.817 6.536 4.954 1.00 95.44 101 SER A CA 1
ATOM 744 C C . SER A 1 101 ? -14.620 6.135 3.714 1.00 95.44 101 SER A C 1
ATOM 746 O O . SER A 1 101 ? -14.197 6.440 2.604 1.00 95.44 101 SER A O 1
ATOM 748 N N . VAL A 1 102 ? -15.793 5.507 3.862 1.00 95.06 102 VAL A N 1
ATOM 749 C CA . VAL A 1 102 ? -16.674 5.213 2.719 1.00 95.06 102 VAL A CA 1
ATOM 750 C C . VAL A 1 102 ? -17.047 6.516 2.001 1.00 95.06 102 VAL A C 1
ATOM 752 O O . VAL A 1 102 ? -17.409 7.506 2.640 1.00 95.06 102 VAL A O 1
ATOM 755 N N . GLY A 1 103 ? -16.952 6.526 0.668 1.00 95.88 103 GLY A N 1
ATOM 756 C CA . GLY A 1 103 ? -17.147 7.734 -0.140 1.00 95.88 103 GLY A CA 1
ATOM 757 C C . GLY A 1 103 ? -15.896 8.608 -0.286 1.00 95.88 103 GLY A C 1
ATOM 758 O O . GLY A 1 103 ? -15.990 9.688 -0.868 1.00 95.88 103 GLY A O 1
ATOM 759 N N . LYS A 1 104 ? -14.737 8.169 0.22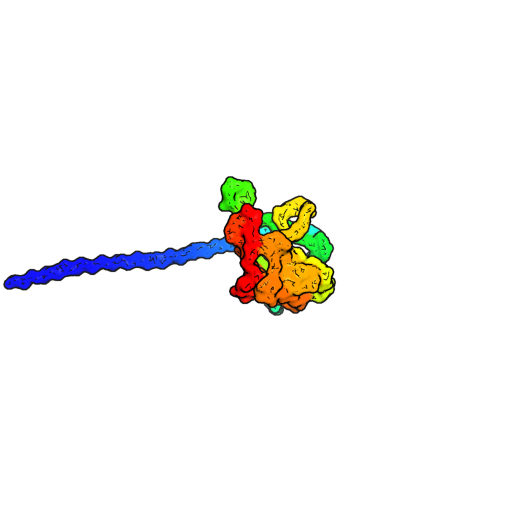2 1.00 95.75 104 LYS A N 1
ATOM 760 C CA . LYS A 1 104 ? -13.437 8.844 0.089 1.00 95.75 104 LYS A CA 1
ATOM 761 C C . LYS A 1 104 ? -12.399 7.879 -0.472 1.00 95.75 104 LYS A C 1
ATOM 763 O O . LYS A 1 104 ? -12.520 6.671 -0.294 1.00 95.75 104 LYS A O 1
ATOM 768 N N . PHE A 1 105 ? -11.383 8.426 -1.125 1.00 95.81 105 PHE A N 1
ATOM 769 C CA . PHE A 1 105 ? -10.205 7.659 -1.515 1.00 95.81 105 PHE A CA 1
ATOM 770 C C . PHE A 1 105 ? -9.399 7.280 -0.268 1.00 95.81 105 PHE A C 1
ATOM 772 O O . PHE A 1 105 ? -9.282 8.085 0.662 1.00 95.81 105 PHE A O 1
ATOM 779 N N . VAL A 1 106 ? -8.905 6.042 -0.233 1.00 97.19 106 VAL A N 1
ATOM 780 C CA . VAL A 1 106 ? -8.009 5.544 0.820 1.00 97.19 106 VAL A CA 1
ATOM 781 C C . VAL A 1 106 ? -6.724 5.103 0.143 1.00 97.19 106 VAL A C 1
ATOM 783 O O . VAL A 1 106 ? -6.658 4.020 -0.436 1.00 97.19 106 VAL A O 1
ATOM 786 N N . ASP A 1 107 ? -5.735 5.983 0.178 1.00 96.25 107 ASP A N 1
ATOM 787 C CA . ASP A 1 107 ? -4.502 5.840 -0.587 1.00 96.25 107 ASP A CA 1
ATOM 788 C C . ASP A 1 107 ? -3.509 4.931 0.142 1.00 96.25 107 ASP A C 1
ATOM 790 O O . ASP A 1 107 ? -3.324 5.044 1.355 1.00 96.25 107 ASP A O 1
ATOM 794 N N . PHE A 1 108 ? -2.873 4.025 -0.601 1.00 96.12 108 PHE A N 1
ATOM 795 C CA . PHE A 1 108 ? -1.873 3.104 -0.060 1.00 96.12 108 PHE A CA 1
ATOM 796 C C . PHE A 1 108 ? -0.465 3.674 -0.160 1.00 96.12 108 PHE A C 1
ATOM 798 O O . PHE A 1 108 ? 0.283 3.663 0.815 1.00 96.12 108 PHE A O 1
ATOM 805 N N . PHE A 1 109 ? -0.091 4.149 -1.345 1.00 94.62 109 PHE A N 1
ATOM 806 C CA . PHE A 1 109 ? 1.197 4.786 -1.580 1.00 94.62 109 PHE A CA 1
ATOM 807 C C . PHE A 1 109 ? 1.158 5.632 -2.851 1.00 94.62 109 PHE A C 1
ATOM 809 O O . PHE A 1 109 ? 0.232 5.547 -3.665 1.00 94.62 109 PHE A O 1
ATOM 816 N N . GLN A 1 110 ? 2.205 6.429 -3.012 1.00 92.62 110 GLN A N 1
ATOM 817 C CA . GLN A 1 110 ? 2.621 6.985 -4.287 1.00 92.62 110 GLN A CA 1
ATOM 818 C C . GLN A 1 110 ? 4.150 7.102 -4.311 1.00 92.62 110 GLN A C 1
ATOM 820 O O . GLN A 1 110 ? 4.801 7.048 -3.261 1.00 92.62 110 GLN A O 1
ATOM 825 N N . THR A 1 111 ? 4.719 7.149 -5.510 1.00 92.38 111 THR A N 1
ATOM 826 C CA . THR A 1 111 ? 6.165 7.080 -5.752 1.00 92.38 111 THR A CA 1
ATOM 827 C C . THR A 1 111 ? 6.798 8.418 -6.146 1.00 92.38 111 THR A C 1
ATOM 829 O O . THR A 1 111 ? 8.020 8.477 -6.314 1.00 92.38 111 THR A O 1
ATOM 832 N N . ASP A 1 112 ? 6.015 9.495 -6.246 1.00 91.19 112 ASP A N 1
ATOM 833 C CA . ASP A 1 112 ? 6.493 10.875 -6.321 1.00 91.19 112 ASP A CA 1
ATOM 834 C C . ASP A 1 112 ? 6.841 11.428 -4.919 1.00 91.19 112 ASP A C 1
ATOM 836 O O . ASP A 1 112 ? 5.975 11.855 -4.146 1.00 91.19 112 ASP A O 1
ATOM 840 N N . PRO A 1 113 ? 8.135 11.538 -4.569 1.00 86.19 113 PRO A N 1
ATOM 841 C CA . PRO A 1 113 ? 8.538 12.044 -3.260 1.00 86.19 113 PRO A CA 1
ATOM 842 C C . PRO A 1 113 ? 8.137 13.508 -3.015 1.00 86.19 113 PRO A C 1
ATOM 844 O O . PRO A 1 113 ? 8.184 13.958 -1.870 1.00 86.19 113 PRO A O 1
ATOM 847 N N . ALA A 1 114 ? 7.771 14.267 -4.055 1.00 88.81 114 ALA A N 1
ATOM 848 C CA . ALA A 1 114 ? 7.250 15.624 -3.909 1.00 88.81 114 ALA A CA 1
ATOM 849 C C . ALA A 1 114 ? 5.748 15.663 -3.582 1.00 88.81 114 ALA A C 1
ATOM 851 O O . ALA A 1 114 ? 5.249 16.732 -3.221 1.00 88.81 114 ALA A O 1
ATOM 852 N N . ASN A 1 115 ? 5.047 14.526 -3.686 1.00 87.06 115 ASN A N 1
ATOM 853 C CA . ASN A 1 115 ? 3.601 14.416 -3.507 1.00 87.06 115 ASN A CA 1
ATOM 854 C C . ASN A 1 115 ? 2.841 15.453 -4.344 1.00 87.06 115 ASN A C 1
ATOM 856 O O . ASN A 1 115 ? 2.008 16.202 -3.825 1.00 87.06 115 ASN A O 1
ATOM 860 N N . SER A 1 116 ? 3.217 15.559 -5.620 1.00 90.12 116 SER A N 1
ATOM 861 C CA . SER A 1 116 ? 2.686 16.551 -6.555 1.00 90.12 116 SER A CA 1
ATOM 862 C C . SER A 1 116 ? 1.609 16.003 -7.498 1.00 90.12 116 SER A C 1
ATOM 864 O O . SER A 1 116 ? 0.997 16.787 -8.228 1.00 90.12 116 SER A O 1
ATOM 866 N N . ASP A 1 117 ? 1.343 14.700 -7.448 1.00 89.19 117 ASP A N 1
ATOM 867 C CA . ASP A 1 117 ? 0.321 13.984 -8.208 1.00 89.19 117 ASP A CA 1
ATOM 868 C C . ASP A 1 117 ? -0.575 13.096 -7.316 1.00 89.19 117 ASP A C 1
ATOM 870 O O . ASP A 1 117 ? -0.531 13.158 -6.083 1.00 89.19 117 ASP A O 1
ATOM 874 N N . ASP A 1 118 ? -1.492 12.368 -7.960 1.00 88.38 118 ASP A N 1
ATOM 875 C CA . ASP A 1 118 ? -2.463 11.489 -7.307 1.00 88.38 118 ASP A CA 1
ATOM 876 C C . ASP A 1 118 ? -1.796 10.216 -6.754 1.00 88.38 118 ASP A C 1
ATOM 878 O O . ASP A 1 118 ? -0.666 9.872 -7.088 1.00 88.38 118 ASP A O 1
ATOM 882 N N . SER A 1 119 ? -2.529 9.459 -5.933 1.00 93.50 119 SER A N 1
ATOM 883 C CA . SER A 1 119 ? -2.051 8.158 -5.466 1.00 93.50 119 SER A CA 1
ATOM 884 C C . SER A 1 119 ? -1.812 7.171 -6.618 1.00 93.50 119 SER A C 1
ATOM 886 O O . SER A 1 119 ? -2.648 7.038 -7.514 1.00 93.50 119 SER A O 1
ATOM 888 N N . ASP A 1 120 ? -0.726 6.397 -6.531 1.00 93.44 120 ASP A N 1
ATOM 889 C CA . ASP A 1 120 ? -0.461 5.295 -7.462 1.00 93.44 120 ASP A CA 1
ATOM 890 C C . ASP A 1 120 ? -1.449 4.135 -7.250 1.00 93.44 120 ASP A C 1
ATOM 892 O O . ASP A 1 120 ? -1.818 3.443 -8.201 1.00 93.44 120 ASP A O 1
ATOM 896 N N . TRP A 1 121 ? -1.903 3.921 -6.008 1.00 95.38 121 TRP A N 1
ATOM 897 C CA . TRP A 1 121 ? -2.845 2.863 -5.645 1.00 95.38 121 TRP A CA 1
ATOM 898 C C . TRP A 1 121 ? -3.747 3.266 -4.486 1.00 95.38 121 TRP A C 1
ATOM 900 O O . TRP A 1 121 ? -3.283 3.589 -3.395 1.00 95.38 121 TRP A O 1
ATOM 910 N N . THR A 1 122 ? -5.055 3.130 -4.693 1.00 97.38 122 THR A N 1
ATOM 911 C CA . THR A 1 122 ? -6.071 3.568 -3.732 1.00 97.38 122 THR A CA 1
ATOM 912 C C . THR A 1 122 ? -7.234 2.582 -3.647 1.00 97.38 122 THR A C 1
ATOM 914 O O . THR A 1 122 ? -7.507 1.828 -4.589 1.00 97.38 122 THR A O 1
ATOM 917 N N . VAL A 1 123 ? -7.952 2.597 -2.525 1.00 98.19 123 VAL A N 1
ATOM 918 C CA . VAL A 1 123 ? -9.332 2.110 -2.463 1.00 98.19 123 VAL A CA 1
ATOM 919 C C . VAL A 1 123 ? -10.232 3.185 -3.062 1.00 98.19 123 VAL A C 1
ATOM 921 O O . VAL A 1 123 ? -10.325 4.310 -2.567 1.00 98.19 123 VAL A O 1
ATOM 924 N N . HIS A 1 124 ? -10.925 2.830 -4.134 1.00 97.81 124 HIS A N 1
ATOM 925 C CA . HIS A 1 124 ? -11.760 3.751 -4.879 1.00 97.81 124 HIS A CA 1
ATOM 926 C C . HIS A 1 124 ? -12.993 4.185 -4.075 1.00 97.81 124 HIS A C 1
ATOM 928 O O . HIS A 1 124 ? -13.769 3.363 -3.578 1.00 97.81 124 HIS A O 1
ATOM 934 N N . ALA A 1 125 ? -13.209 5.500 -4.023 1.00 96.62 125 ALA A N 1
ATOM 935 C CA . ALA A 1 125 ? -14.183 6.140 -3.144 1.00 96.62 125 ALA A CA 1
ATOM 936 C C . ALA A 1 125 ? -15.624 5.631 -3.291 1.00 96.62 125 ALA A C 1
ATOM 938 O O . ALA A 1 125 ? -16.358 5.558 -2.304 1.00 96.62 125 ALA A O 1
ATOM 939 N N . SER A 1 126 ? -16.056 5.309 -4.513 1.00 95.94 126 SER A N 1
ATOM 940 C CA . SER A 1 126 ? -17.467 5.005 -4.778 1.00 95.94 126 SER A CA 1
ATOM 941 C C . SER A 1 126 ? -17.856 3.552 -4.531 1.00 95.94 126 SER A C 1
ATOM 943 O O . SER A 1 126 ? -19.042 3.270 -4.393 1.00 95.94 126 SER A O 1
ATOM 945 N N . ASP A 1 127 ? -16.902 2.622 -4.571 1.00 96.81 127 ASP A N 1
ATOM 946 C CA . ASP A 1 127 ? -17.221 1.195 -4.656 1.00 96.81 127 ASP A CA 1
ATOM 947 C C . ASP A 1 127 ? -16.249 0.259 -3.938 1.00 96.81 127 ASP A C 1
ATOM 949 O O . ASP A 1 127 ? -16.491 -0.943 -3.940 1.00 96.81 127 ASP A O 1
ATOM 953 N N . GLY A 1 128 ? -15.182 0.768 -3.318 1.00 97.88 128 GLY A N 1
ATOM 954 C CA . GLY A 1 128 ? -14.231 -0.064 -2.581 1.00 97.88 128 GLY A CA 1
ATOM 955 C C . GLY A 1 128 ? -13.323 -0.914 -3.475 1.00 97.88 128 GLY A C 1
ATOM 956 O O . GLY A 1 128 ? -12.631 -1.802 -2.986 1.00 97.88 128 GLY A O 1
ATOM 957 N N . ALA A 1 129 ? -13.319 -0.706 -4.793 1.00 98.31 129 ALA A N 1
ATOM 958 C CA . ALA A 1 129 ? -12.380 -1.411 -5.659 1.00 98.31 129 ALA A CA 1
ATOM 959 C C . ALA A 1 129 ? -10.963 -0.866 -5.455 1.00 98.31 129 ALA A C 1
ATOM 961 O O . ALA A 1 129 ? -10.778 0.345 -5.388 1.00 98.31 129 ALA A O 1
ATOM 962 N N . ILE A 1 130 ? -9.957 -1.735 -5.425 1.00 98.31 130 ILE A N 1
ATOM 963 C CA . ILE A 1 130 ? -8.558 -1.317 -5.312 1.00 98.31 130 ILE A CA 1
ATOM 964 C C . ILE A 1 130 ? -7.982 -1.100 -6.712 1.00 98.31 130 ILE A C 1
ATOM 966 O O . ILE A 1 130 ? -8.178 -1.942 -7.595 1.00 98.31 130 ILE A O 1
ATOM 970 N N . GLY A 1 131 ? -7.274 0.010 -6.911 1.00 96.69 131 GLY A N 1
ATOM 971 C CA . GLY A 1 131 ? -6.530 0.305 -8.136 1.00 96.69 131 GLY A CA 1
ATOM 972 C C . GLY A 1 131 ? -6.564 1.780 -8.525 1.00 96.69 131 GLY A C 1
ATOM 973 O O . GLY A 1 131 ? -7.007 2.631 -7.756 1.00 96.69 131 GLY A O 1
ATOM 974 N N . ILE A 1 132 ? -6.124 2.071 -9.747 1.00 95.19 132 ILE A N 1
ATOM 975 C CA . ILE A 1 132 ? -6.150 3.405 -10.357 1.00 95.19 132 ILE A CA 1
ATOM 976 C C . ILE A 1 132 ? -6.480 3.280 -11.846 1.00 95.19 132 ILE A C 1
ATOM 978 O O . ILE A 1 132 ? -6.277 2.226 -12.445 1.00 95.19 132 ILE A O 1
ATOM 982 N N . ALA A 1 133 ? -6.988 4.342 -12.474 1.00 94.00 133 ALA A N 1
ATOM 983 C 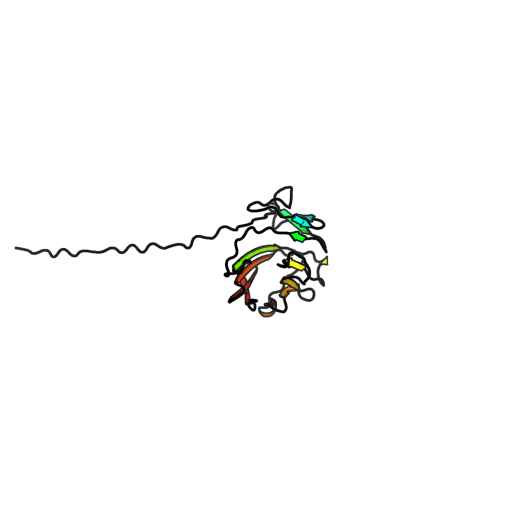CA . ALA A 1 133 ? -7.466 4.294 -13.858 1.00 94.00 133 ALA A CA 1
ATOM 984 C C . ALA A 1 133 ? -6.438 3.731 -14.861 1.00 94.00 133 ALA A C 1
ATOM 986 O O . ALA A 1 133 ? -6.821 2.961 -15.743 1.00 94.00 133 ALA A O 1
ATOM 987 N N . ALA A 1 134 ? -5.154 4.078 -14.719 1.00 92.62 134 ALA A N 1
ATOM 988 C CA . ALA A 1 134 ? -4.097 3.623 -15.622 1.00 92.62 134 ALA A CA 1
ATOM 989 C C . ALA A 1 134 ? -3.822 2.111 -15.510 1.00 92.62 134 ALA A C 1
ATOM 991 O O . ALA A 1 134 ? -3.626 1.440 -16.526 1.00 92.62 134 ALA A O 1
ATOM 992 N N . VAL A 1 135 ? -3.867 1.565 -14.292 1.00 94.06 135 VAL A N 1
ATOM 993 C CA . VAL A 1 135 ? -3.563 0.154 -14.003 1.00 94.06 135 VAL A CA 1
ATOM 994 C C . VAL A 1 135 ? -4.806 -0.736 -14.128 1.00 94.06 135 VAL A C 1
ATOM 996 O O . VAL A 1 135 ? -4.705 -1.891 -14.533 1.00 94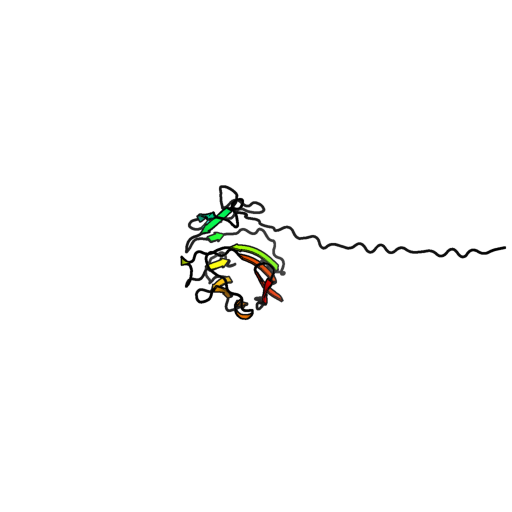.06 135 VAL A O 1
ATOM 999 N N . GLY A 1 136 ? -5.991 -0.204 -13.834 1.00 96.75 136 GLY A N 1
ATOM 1000 C CA . GLY A 1 136 ? -7.240 -0.954 -13.708 1.00 96.75 136 GLY A CA 1
ATOM 1001 C C . GLY A 1 136 ? -7.718 -1.041 -12.258 1.00 96.75 136 GLY A C 1
ATOM 1002 O O . GLY A 1 136 ? -7.085 -0.525 -11.342 1.00 96.75 136 GLY A O 1
ATOM 1003 N N . TYR A 1 137 ? -8.867 -1.689 -12.052 1.00 98.06 137 TYR A N 1
ATOM 1004 C CA . TYR A 1 137 ? -9.499 -1.807 -10.735 1.00 98.06 137 TYR A CA 1
ATOM 1005 C C . TYR A 1 137 ? -9.943 -3.241 -10.463 1.00 98.06 137 TYR A C 1
ATOM 1007 O O . TYR A 1 137 ? -10.537 -3.892 -11.325 1.00 98.06 137 TYR A O 1
ATOM 1015 N N . SER A 1 138 ? -9.772 -3.693 -9.221 1.00 98.44 138 SER A N 1
ATOM 1016 C CA . SER A 1 138 ? -10.088 -5.056 -8.769 1.00 98.44 138 SER A CA 1
ATOM 1017 C C . SER A 1 138 ? -11.540 -5.495 -9.012 1.00 98.44 138 SER A C 1
ATOM 1019 O O . SER A 1 138 ? -11.820 -6.691 -9.124 1.00 98.44 138 SER A O 1
ATOM 1021 N N . ARG A 1 139 ? -12.474 -4.544 -9.174 1.00 97.69 139 ARG A N 1
ATOM 1022 C CA . ARG A 1 139 ? -13.877 -4.810 -9.549 1.00 97.69 139 ARG A CA 1
ATOM 1023 C C . ARG A 1 139 ? -14.012 -5.633 -10.833 1.00 97.69 139 ARG A C 1
ATOM 1025 O O . ARG A 1 139 ? -15.008 -6.325 -11.009 1.00 97.69 139 ARG A O 1
ATOM 1032 N N . GLN A 1 140 ? -13.009 -5.597 -11.712 1.00 95.69 140 GLN A N 1
ATOM 1033 C CA . GLN A 1 140 ? -12.961 -6.400 -12.939 1.00 95.69 140 GLN A CA 1
ATOM 1034 C C . GLN A 1 140 ? -12.981 -7.910 -12.660 1.00 95.69 140 GLN A C 1
ATOM 1036 O O . GLN A 1 140 ? -13.467 -8.675 -13.488 1.00 95.69 140 GLN A O 1
ATOM 1041 N N . THR A 1 141 ? -12.507 -8.337 -11.485 1.00 95.94 141 THR A N 1
ATOM 1042 C CA . THR A 1 141 ? -12.578 -9.732 -11.017 1.00 95.94 141 THR A CA 1
ATOM 1043 C C . THR A 1 141 ? -13.654 -9.940 -9.945 1.00 95.94 141 THR A C 1
ATOM 1045 O O . THR A 1 141 ? -13.691 -10.981 -9.288 1.00 95.94 141 THR A O 1
ATOM 1048 N N . GLY A 1 142 ? -14.530 -8.947 -9.746 1.00 97.06 142 GLY A N 1
ATOM 1049 C CA . GLY A 1 142 ? -15.588 -8.964 -8.737 1.00 97.06 142 GLY A CA 1
ATOM 1050 C C . GLY A 1 142 ? -15.111 -8.708 -7.305 1.00 97.06 142 GLY A C 1
ATOM 1051 O O . GLY A 1 142 ? -15.866 -8.973 -6.374 1.00 97.06 142 GLY A O 1
ATOM 1052 N N . PHE A 1 143 ? -13.880 -8.222 -7.102 1.00 98.44 143 PHE A N 1
ATOM 1053 C CA . PHE A 1 143 ? -13.370 -7.908 -5.767 1.00 98.44 143 PHE A CA 1
ATOM 1054 C C . PHE A 1 143 ? -13.522 -6.426 -5.421 1.00 98.44 143 PHE A C 1
ATOM 1056 O O . PHE A 1 143 ? -13.043 -5.561 -6.159 1.00 98.44 143 PHE A O 1
ATOM 1063 N N . VAL A 1 144 ? -14.117 -6.157 -4.261 1.00 98.38 144 VAL A N 1
ATOM 1064 C CA . VAL A 1 144 ? -14.189 -4.846 -3.607 1.00 98.38 144 VAL A CA 1
ATOM 1065 C C . VAL A 1 144 ? -14.000 -5.036 -2.103 1.00 98.38 144 VAL A C 1
ATOM 1067 O O . VAL A 1 144 ? -14.385 -6.075 -1.562 1.00 98.38 144 VAL A O 1
ATOM 1070 N N . THR A 1 145 ? -13.404 -4.057 -1.436 1.00 98.44 145 THR A N 1
ATOM 1071 C CA . THR A 1 145 ? -13.189 -4.073 0.012 1.00 98.44 145 THR A CA 1
ATOM 1072 C C . THR A 1 145 ? -14.429 -3.611 0.771 1.00 98.44 145 THR A C 1
ATOM 1074 O O . THR A 1 145 ? -15.250 -2.839 0.269 1.00 98.44 145 THR A O 1
ATOM 1077 N N . ALA A 1 146 ? -14.542 -4.055 2.017 1.00 98.00 146 ALA A N 1
ATOM 1078 C CA . ALA A 1 146 ? -15.486 -3.542 2.997 1.00 98.00 146 ALA A CA 1
ATOM 1079 C C . ALA A 1 146 ? -14.738 -2.724 4.064 1.00 98.00 146 ALA A C 1
ATOM 1081 O O . ALA A 1 146 ? -13.601 -3.058 4.405 1.00 98.00 146 ALA A O 1
ATOM 1082 N N . PRO A 1 147 ? -15.352 -1.657 4.612 1.00 97.25 147 PRO A N 1
ATOM 1083 C CA . PRO A 1 147 ? -14.790 -0.985 5.775 1.00 97.25 147 PRO A CA 1
ATOM 1084 C C . PRO A 1 147 ? -14.744 -1.929 6.978 1.00 97.25 147 PRO A C 1
ATOM 1086 O O . PRO A 1 147 ? -15.461 -2.930 7.033 1.00 97.25 147 PRO A O 1
ATOM 1089 N N . ASP A 1 148 ? -13.912 -1.581 7.954 1.00 96.88 148 ASP A N 1
ATOM 1090 C CA . ASP A 1 148 ? -13.752 -2.308 9.214 1.00 96.88 148 ASP A CA 1
ATOM 1091 C C . ASP A 1 148 ? -13.426 -3.800 9.039 1.00 96.88 148 ASP A C 1
ATOM 1093 O O . ASP A 1 148 ? -13.696 -4.621 9.909 1.00 96.88 148 ASP A O 1
ATOM 1097 N N . THR A 1 149 ? -12.818 -4.137 7.901 1.00 97.44 149 THR A N 1
ATOM 1098 C CA . THR A 1 149 ? -12.370 -5.480 7.549 1.00 97.44 149 THR A CA 1
ATOM 1099 C C . THR A 1 149 ? -10.875 -5.433 7.263 1.00 97.44 149 THR A C 1
ATOM 1101 O O . THR A 1 149 ? -10.415 -4.549 6.537 1.00 97.44 149 THR A O 1
ATOM 1104 N N . TRP A 1 150 ? -10.132 -6.361 7.860 1.00 97.75 150 TRP A N 1
ATOM 1105 C CA . TRP A 1 150 ? -8.714 -6.556 7.584 1.00 97.75 150 TRP A CA 1
ATOM 1106 C C . TRP A 1 150 ? -8.516 -7.314 6.274 1.00 97.75 150 TRP A C 1
ATOM 1108 O O . TRP A 1 150 ? -9.220 -8.286 6.001 1.00 97.75 150 TRP A O 1
ATOM 1118 N N . TYR A 1 151 ? -7.533 -6.874 5.498 1.00 98.12 151 TYR A N 1
ATOM 1119 C CA . TYR A 1 151 ? -7.099 -7.506 4.258 1.00 98.12 151 TYR A CA 1
ATOM 1120 C C . TYR A 1 151 ? -5.578 -7.516 4.186 1.00 98.12 151 TYR A C 1
ATOM 1122 O O . TYR A 1 151 ? -4.940 -6.533 4.568 1.00 98.12 151 TYR A O 1
ATOM 1130 N N . ARG A 1 152 ? -5.012 -8.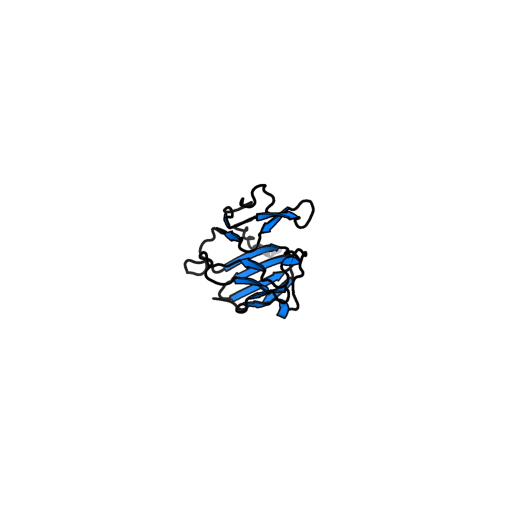568 3.589 1.00 98.06 152 ARG A N 1
ATOM 1131 C CA . ARG A 1 152 ? -3.606 -8.588 3.174 1.00 98.06 152 ARG A CA 1
ATOM 1132 C C . ARG A 1 152 ? -3.492 -8.343 1.681 1.00 98.06 152 ARG A C 1
ATOM 1134 O O . ARG A 1 152 ? -3.843 -9.208 0.879 1.00 98.06 152 ARG A O 1
ATOM 1141 N N . MET A 1 153 ? -2.942 -7.198 1.304 1.00 98.00 153 MET A N 1
ATOM 1142 C CA . MET A 1 153 ? -2.565 -6.872 -0.069 1.00 98.00 153 MET A CA 1
ATOM 1143 C C . MET A 1 153 ? -1.129 -7.321 -0.356 1.00 98.00 153 MET A C 1
ATOM 1145 O O . MET A 1 153 ? -0.228 -7.063 0.436 1.00 98.00 153 MET A O 1
ATOM 1149 N N . VAL A 1 154 ? -0.897 -7.915 -1.530 1.00 98.25 154 VAL A N 1
ATOM 1150 C CA . VAL A 1 154 ? 0.441 -8.130 -2.104 1.00 98.25 154 VAL A CA 1
ATOM 1151 C C . VAL A 1 154 ? 0.461 -7.638 -3.547 1.00 98.25 154 VAL A C 1
ATOM 1153 O O . VAL A 1 154 ? -0.359 -8.056 -4.368 1.00 98.25 154 VAL A O 1
ATOM 1156 N N . MET A 1 155 ? 1.426 -6.783 -3.860 1.00 97.00 155 MET A N 1
ATOM 1157 C CA . MET A 1 155 ? 1.557 -6.116 -5.148 1.00 97.00 155 MET A CA 1
ATOM 1158 C C . MET A 1 155 ? 2.954 -6.334 -5.728 1.00 97.00 155 MET A C 1
ATOM 1160 O O . MET A 1 155 ? 3.888 -5.608 -5.383 1.00 97.00 155 MET A O 1
ATOM 1164 N N . PRO A 1 156 ? 3.135 -7.359 -6.573 1.00 96.06 156 PRO A N 1
ATOM 1165 C CA . PRO A 1 156 ? 4.350 -7.521 -7.349 1.00 96.06 156 PRO A CA 1
ATOM 1166 C C . PRO A 1 156 ? 4.327 -6.597 -8.571 1.00 96.06 156 PRO A C 1
ATOM 1168 O O . PRO A 1 156 ? 3.435 -6.687 -9.419 1.00 96.06 156 PRO A O 1
ATOM 1171 N N . VAL A 1 157 ? 5.351 -5.757 -8.675 1.00 95.19 157 VAL A N 1
ATOM 1172 C CA . VAL A 1 157 ? 5.538 -4.791 -9.755 1.00 95.19 157 VAL A CA 1
ATOM 1173 C C . VAL A 1 157 ? 6.802 -5.125 -10.536 1.00 95.19 157 VAL A C 1
ATOM 1175 O O . VAL A 1 157 ? 7.873 -5.314 -9.965 1.00 95.19 157 VAL A O 1
ATOM 1178 N N . ASP A 1 158 ? 6.658 -5.163 -11.851 1.00 94.75 158 ASP A N 1
ATOM 1179 C CA . ASP A 1 158 ? 7.699 -4.891 -12.837 1.00 94.75 158 ASP A CA 1
ATOM 1180 C C . ASP A 1 158 ? 7.077 -3.874 -13.788 1.00 94.75 158 ASP A C 1
ATOM 1182 O O . ASP A 1 158 ? 6.138 -4.215 -14.508 1.00 94.75 158 ASP A O 1
ATOM 1186 N N . ASN A 1 159 ? 7.568 -2.632 -13.799 1.00 90.88 159 ASN A N 1
ATOM 1187 C CA . ASN A 1 159 ? 6.907 -1.587 -14.583 1.00 90.88 159 ASN A CA 1
ATOM 1188 C C . ASN A 1 159 ? 6.720 -1.968 -16.054 1.00 90.88 159 ASN A C 1
ATOM 1190 O O . ASN A 1 159 ? 5.703 -1.595 -16.628 1.00 90.88 159 ASN A O 1
ATOM 1194 N N . VAL A 1 160 ? 7.607 -2.775 -16.638 1.00 90.75 160 VAL A N 1
ATOM 1195 C CA . VAL A 1 160 ? 7.513 -3.163 -18.049 1.00 90.75 160 VAL A CA 1
ATOM 1196 C C . VAL A 1 160 ? 6.468 -4.255 -18.279 1.00 90.75 160 VAL A C 1
ATOM 1198 O O . VAL A 1 160 ? 5.758 -4.227 -19.283 1.00 90.75 160 VAL A O 1
ATOM 1201 N N . THR A 1 161 ? 6.367 -5.242 -17.383 1.00 93.94 161 THR A N 1
ATOM 1202 C CA . THR A 1 161 ? 5.603 -6.470 -17.673 1.00 93.94 161 THR A CA 1
ATOM 1203 C C . THR A 1 161 ? 4.494 -6.807 -16.684 1.00 93.94 161 THR A C 1
ATOM 1205 O O . THR A 1 161 ? 3.648 -7.643 -17.012 1.00 93.94 161 THR A O 1
ATOM 1208 N N . ARG A 1 162 ? 4.453 -6.189 -15.497 1.00 94.62 162 ARG A N 1
ATOM 1209 C CA . ARG A 1 162 ? 3.590 -6.648 -14.405 1.00 94.62 162 ARG A CA 1
ATOM 1210 C C . ARG A 1 162 ? 3.158 -5.559 -13.426 1.00 94.62 162 ARG A C 1
ATOM 1212 O O . ARG A 1 162 ? 3.984 -4.915 -12.794 1.00 94.62 162 ARG A O 1
ATOM 1219 N N . HIS A 1 163 ? 1.851 -5.472 -13.198 1.00 95.44 163 HIS A N 1
ATOM 1220 C CA . HIS A 1 163 ? 1.231 -4.647 -12.154 1.00 95.44 163 HIS A CA 1
ATOM 1221 C C . HIS A 1 163 ? 0.029 -5.395 -11.553 1.00 95.44 163 HIS A C 1
ATOM 1223 O O . HIS A 1 163 ? -1.127 -5.020 -11.728 1.00 95.44 163 HIS A O 1
ATOM 1229 N N . ASP A 1 164 ? 0.284 -6.533 -10.906 1.00 96.75 164 ASP A N 1
ATOM 1230 C CA . ASP A 1 164 ? -0.787 -7.376 -10.354 1.00 96.75 164 ASP A CA 1
ATOM 1231 C C . ASP A 1 164 ? -1.161 -6.971 -8.926 1.00 96.75 164 ASP A C 1
ATOM 1233 O O . ASP A 1 164 ? -0.334 -6.465 -8.170 1.00 96.75 164 ASP A O 1
ATOM 1237 N N . LEU A 1 165 ? -2.382 -7.322 -8.518 1.00 98.12 165 LEU A N 1
ATOM 1238 C CA . LEU A 1 165 ? -2.810 -7.255 -7.123 1.00 98.12 165 LEU A CA 1
ATOM 1239 C C . LEU A 1 165 ? -3.321 -8.611 -6.648 1.00 98.12 165 LEU A C 1
ATOM 1241 O O . LEU A 1 165 ? -4.192 -9.223 -7.277 1.00 98.12 165 LEU A O 1
ATOM 1245 N N . PHE A 1 166 ? -2.829 -9.029 -5.489 1.00 98.62 166 PHE A N 1
ATOM 1246 C CA . PHE A 1 166 ? -3.337 -10.159 -4.728 1.00 98.62 166 PHE A CA 1
ATOM 1247 C C . PHE A 1 166 ? -3.926 -9.652 -3.417 1.00 98.62 166 PHE A C 1
ATOM 1249 O O . PHE A 1 166 ? -3.317 -8.815 -2.756 1.00 98.62 166 PHE A O 1
ATOM 1256 N N . VAL A 1 167 ? -5.089 -10.177 -3.038 1.00 98.56 167 VAL A N 1
ATOM 1257 C CA . VAL A 1 167 ? -5.694 -9.948 -1.723 1.00 98.56 167 VAL A CA 1
ATOM 1258 C C . VAL A 1 167 ? -6.025 -11.292 -1.092 1.00 98.56 167 VAL A C 1
ATOM 1260 O O . VAL A 1 167 ? -6.615 -12.154 -1.749 1.00 98.56 167 VAL A O 1
ATOM 1263 N N . ASP A 1 168 ? -5.574 -11.495 0.145 1.00 97.94 168 ASP A N 1
ATOM 1264 C CA . ASP A 1 168 ? -5.743 -12.727 0.930 1.00 97.94 168 ASP A CA 1
ATOM 1265 C C . ASP A 1 168 ? -5.332 -13.993 0.153 1.00 97.94 168 ASP A C 1
ATOM 1267 O O . ASP A 1 168 ? -5.993 -15.032 0.162 1.00 97.94 168 ASP A O 1
ATOM 1271 N N . GLY A 1 169 ? -4.229 -13.882 -0.594 1.00 97.44 169 GLY A N 1
ATOM 1272 C CA . GLY A 1 169 ? -3.666 -14.967 -1.401 1.00 97.44 169 GLY A CA 1
ATOM 1273 C C . GLY A 1 169 ? -4.356 -15.212 -2.749 1.00 97.44 169 GLY A C 1
ATOM 1274 O O . GLY A 1 169 ? -3.897 -16.063 -3.512 1.00 97.44 169 GLY A O 1
ATOM 1275 N N . ARG A 1 170 ? -5.412 -14.467 -3.096 1.00 97.75 170 ARG A N 1
ATOM 1276 C CA . ARG A 1 170 ? -6.092 -14.563 -4.397 1.00 97.75 170 ARG A CA 1
ATOM 1277 C C . ARG A 1 170 ? -5.708 -13.397 -5.298 1.00 97.75 170 ARG A C 1
ATOM 1279 O O . ARG A 1 170 ? -5.783 -12.250 -4.879 1.00 97.75 170 ARG A O 1
ATOM 1286 N N . GLN A 1 171 ? -5.382 -13.663 -6.563 1.00 98.06 171 GLN A N 1
ATOM 1287 C CA . GLN A 1 171 ? -5.230 -12.588 -7.547 1.00 98.06 171 GLN A CA 1
ATOM 1288 C C . GLN A 1 171 ? -6.586 -11.915 -7.800 1.00 98.06 171 GLN A C 1
ATOM 1290 O O . GLN A 1 171 ? -7.565 -12.579 -8.154 1.00 98.06 171 GLN A O 1
ATOM 1295 N N . VAL A 1 172 ? -6.638 -10.599 -7.611 1.00 98.31 172 VAL A N 1
ATOM 1296 C CA . VAL A 1 172 ? -7.846 -9.778 -7.786 1.00 98.31 172 VAL A CA 1
ATOM 1297 C C . VAL A 1 172 ? -7.706 -8.739 -8.897 1.00 98.31 172 VAL A C 1
ATOM 1299 O O . VAL A 1 172 ? -8.703 -8.141 -9.300 1.00 98.31 172 VAL A O 1
ATOM 1302 N N . LEU A 1 173 ? -6.497 -8.540 -9.422 1.00 97.94 173 LEU A N 1
ATOM 1303 C CA . LEU A 1 173 ? -6.249 -7.710 -10.596 1.00 97.94 173 LEU A CA 1
ATOM 1304 C C . LEU A 1 173 ? -5.043 -8.244 -11.376 1.00 97.94 173 LEU A C 1
ATOM 1306 O O . LEU A 1 173 ? -4.016 -8.599 -10.793 1.00 97.94 173 LEU A O 1
ATOM 1310 N N . THR A 1 174 ? -5.182 -8.275 -12.698 1.00 97.12 174 THR A N 1
ATOM 1311 C CA . THR A 1 174 ? -4.061 -8.292 -13.642 1.00 97.12 174 THR A CA 1
ATOM 1312 C C . THR A 1 174 ? -3.996 -6.896 -14.237 1.00 97.12 174 THR A C 1
ATOM 1314 O O . THR A 1 174 ? -4.803 -6.567 -15.107 1.00 97.12 174 THR A O 1
ATOM 1317 N N . GLY A 1 175 ? -3.147 -6.044 -13.672 1.00 94.94 175 GLY A N 1
ATOM 1318 C CA . GLY A 1 175 ? -3.119 -4.632 -14.026 1.00 94.94 175 GLY A CA 1
ATOM 1319 C C . GLY A 1 175 ? -2.287 -4.361 -15.271 1.00 94.94 175 GLY A C 1
ATOM 1320 O O . GLY A 1 175 ? -1.399 -5.134 -15.639 1.00 94.94 175 GLY A O 1
ATOM 1321 N N . ASN A 1 176 ? -2.581 -3.241 -15.921 1.00 94.31 176 ASN A N 1
ATOM 1322 C CA . ASN A 1 176 ? -1.797 -2.767 -17.052 1.00 94.31 176 ASN A CA 1
ATOM 1323 C C . ASN A 1 176 ? -0.402 -2.339 -16.564 1.00 94.31 176 ASN A C 1
ATOM 1325 O O . ASN A 1 176 ? -0.325 -1.522 -15.640 1.00 94.31 176 ASN A O 1
ATOM 1329 N N . PRO A 1 177 ? 0.691 -2.823 -17.180 1.00 89.44 177 PRO A N 1
ATOM 1330 C CA . PRO A 1 177 ? 2.033 -2.328 -16.889 1.00 89.44 177 PRO A CA 1
ATOM 1331 C C . PRO A 1 177 ? 2.174 -0.823 -17.171 1.00 89.44 177 PRO A C 1
ATOM 1333 O O . PRO A 1 177 ? 1.446 -0.284 -18.005 1.00 89.44 177 PRO A O 1
ATOM 1336 N N . GLN A 1 178 ? 3.088 -0.151 -16.465 1.00 87.12 178 GLN A N 1
ATOM 1337 C CA . GLN A 1 178 ? 3.228 1.319 -16.458 1.00 87.12 178 GLN A CA 1
ATOM 1338 C C . GLN A 1 178 ? 4.584 1.828 -16.999 1.00 87.12 178 GLN A C 1
ATOM 1340 O O . GLN A 1 178 ? 4.887 3.013 -16.869 1.00 87.12 178 GLN A O 1
ATOM 1345 N N . GLY A 1 179 ? 5.416 0.943 -17.558 1.00 75.44 179 GLY A N 1
ATOM 1346 C CA . GLY A 1 179 ? 6.781 1.204 -18.040 1.00 75.44 179 GLY A CA 1
ATOM 1347 C C . GLY A 1 179 ? 6.923 1.317 -19.550 1.00 75.44 179 GLY A C 1
ATOM 1348 O O . GLY A 1 179 ? 6.035 0.833 -20.287 1.00 75.44 179 GLY A O 1
#

Solvent-accessible surface area (backbone atoms only — not comparable to full-atom values): 10950 Å² total; per-residue (Å²): 138,87,85,81,81,85,78,85,81,83,83,81,82,79,76,82,80,73,76,79,80,79,75,76,63,57,41,72,68,41,68,56,96,52,74,39,57,38,79,34,57,56,48,42,45,80,42,80,54,76,43,84,41,84,32,94,50,98,92,42,41,28,72,45,67,50,93,90,28,51,68,48,73,59,61,84,72,70,51,69,61,90,57,90,48,72,36,64,52,71,50,72,47,78,47,66,49,57,66,90,46,70,72,37,73,50,68,76,48,61,89,58,93,80,69,84,69,76,62,65,32,24,31,36,30,90,67,29,22,43,36,34,87,83,36,40,48,14,50,82,66,73,38,56,60,60,58,74,39,81,46,43,40,40,35,52,35,28,33,71,81,29,36,34,35,26,46,77,89,40,79,34,34,86,26,45,48,80,93

Radius of gyration: 22.51 Å; Cα contacts (8 Å, |Δi|>4): 320; chains: 1; bounding box: 54×85×39 Å

Secondary structure (DSSP, 8-state):
-----------------PPPPPPPS-B--S-SSSTT--SBSSPPEEES-EEEEE-SSTT-EEEEE-TT-EEE----PPP-SSSSS--EEEEEEEE---GGGTTS-EEEE-S-TT--S--SEEE-TTT--EEETTTEEGGGGT----TT--EEEEEEEETTTEEEEEETTEEEEEEPP--

pLDDT: mean 89.37, std 14.36, range [39.81, 98.62]

Foldseek 3Di:
DDDDDDDDDDDDDDDPPDPPDDDQQWAQQCPDPDSQDTPHHHGWDKDADKDKDPDPDPVGTDIDDDPPIDTDDPSVDADDPPDRDPQWDKDKDKDAAAPVQAQHWAADADDPPVPPDDGQWTQDRHFQWIGDPQFDTLCVQPDGDDHPDIWMWMFTGRLVQFTWIDIPNHTSDGTDRHD

Sequence (179 aa):
MKMIKNTLMVLASVGIAQAAVREPVGIWDFDPADPNTATRGPDLVLVGTVQPAEGLDEEDTAVQIGVGSHFICPHGMAPNGGGEKVNEWTLLVDFRYPAGSVGKFVDFFQTDPANSDDSDWTVHASDGAIGIAAVGYSRQTGFVTAPDTWYRMVMPVDNVTRHDLFVDGRQVLTGNPQG

Nearest PDB structures (foldseek):
  7z5s-assembly2_BBB  TM=5.523E-01  e=8.861E-02  Clostridium botulinum
  7by5-assembly1_A  TM=5.440E-01  e=1.838E-01  Clostridium tetani E88
  5jmc-assembly4_G  TM=5.256E-01  e=3.604E-01  Clostridium botulinum
  7qpu-assembly1_A  TM=3.970E-01  e=1.173E-01  Clostridium botulinum
  3zyp-assembly1_A  TM=5.386E-01  e=7.465E+00  Trichoderma reesei

=== Feature glossary ===
Legend for the data blocks above and below:

— What the protein is —

The amino-acid sequence is the protein's primary structure: the linear order of residues from the N-terminus to the C-terminus, written in one-letter code. Everything else here — the 3D coordinates, the secondary structure, the domain annotations — is ultimately a consequence of this string.

Database cross-references. InterPro integrates a dozen domain/family signature databases into unified entries with residue-range hits. GO terms attach function/process/location labels with evidence codes. CATH codes position the fold in a four-level structural taxonomy. Organism is the NCBI-taxonomy species name.

— Where its atoms are —

The mmCIF block holds the 3D Cartesian coordinates of each backbone atom (N, Cα, C, O) in ångströms. mmCIF is the PDB's canonical archive format — a tagged-loop text represe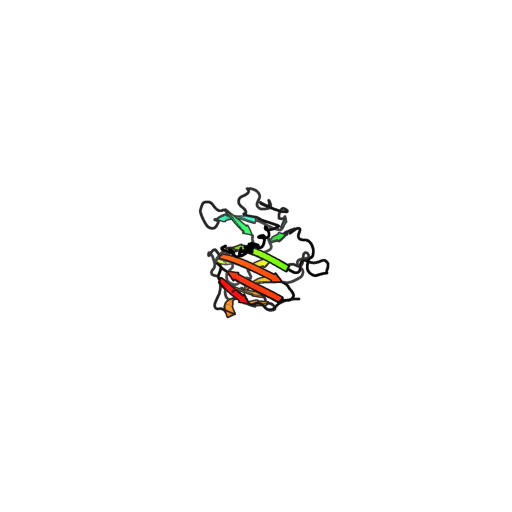ntation of the atomic model.

The six renders are orthographic views along the three Cartesian axes in both directions. Representation (cartoon, sticks, or surface) and color scheme (sequence-rainbow or by-chain) vary across proteins so the training set covers all the common visualization conventions.

— Local backbone conformation —

Secondary structure is the local, repeating backbone conformation. DSSP classifies it into eight states by reading the hydrogen-bond network: three helix types (H, G, I), two β types (E, B), two non-regular types (T, S), and unstructured coil (-).

SS3 is a coarse helix/strand/coil call (letters a/b/c) made by the P-SEA algorithm from inter-Cα distances and dihedrals. It is less detailed than DSSP but needs only Cα positions.

Backbone dihedral angles. Every residue except chain termini has a φ (preceding-C → N → Cα → C) and a ψ (N → Cα → C → next-N). They are reported in degrees following the IUPAC sign convention. Secondary structure is essentially a statement about which (φ, ψ) basin each residue occupies.

— Global shape and packing —

The geometric summary reports three shape descriptors. Rg (radius of gyration) measures how spread out the Cα atoms are about their centre of mass; compact globular proteins have small Rg, elongated or unfolded ones large. Cα contacts (<8 Å, |i−j|>4) count long-range residue pairs in spatial proximity — high for tightly packed folds, near zero for rods or random coil. The bounding-box extents give the protein's footprint along x, y, z in Å.

Solvent accessibility: the surface area of each residue that a 1.4 Å water probe can touch, in Å². When only backbone atoms are present the absolute values are lower than full-atom SASA (side chains contribute most of the area) and are flagged as backbone-only.

Plot images: a contact map (which residues are close in 3D, as an N×N binary image), a Ramachandran scatter (backbone torsion angles, revealing secondary-structure composition at a glance), and — for AlphaFold structures — a PAE heatmap (pairwise prediction confidence).

— Structural neighborhood —

Foldseek's 3Di representation compresses backbone geometry into a per-residue letter drawn from a learned twenty-state alphabet. It captures the tertiary interaction pattern around each residue — which residues are packed against it in space, regardless of where they are in sequence.

Structural nearest neighbors (via Foldseek easy-search vs the PDB). Reported per hit: target PDB id, E-value, and alignment TM-score. A TM-score above ~0.5 is the conventional threshold for 'same fold'.

— Confidence and disorder —

pLDDT (predicted Local Distance Difference Test) is AlphaFold's per-residue confidence score, ranging from 0 to 100. Values above 90 indicate high confidence (typically well-packed cores); 70–90 is confident; 50–70 low confidence; below 50 usually means the region is disordered or the prediction is unreliable there. AlphaFold stores pLDDT in the mmCIF B-factor column.

For experimental (PDB) structures, the B-factor (temperature factor) quantifies the positional spread of each atom in the crystal — a combination of thermal vibration and static disorder — in units of Å². High B-factors mark flexible loops or poorly resolved regions; low B-factors mark the rigid, well-ordered core.

Predicted Aligned Error (PAE) is an AlphaFold confidence matrix: entry (i, j) is the expected error in the position of residue j, in ångströms, when the prediction is superimposed on the true structure at residue i. Low PAE within a block of residues means that block is internally rigid and well-predicted; high PAE between two blocks means their relative placement is uncertain even if each block individually is confident.